Protein AF-A0A7J4GVT0-F1 (afdb_monomer)

Radius of gyration: 23.43 Å; Cα contacts (8 Å, |Δi|>4): 272; chains: 1; bounding box: 59×60×84 Å

Foldseek 3Di:
DDDALVRVLCVLCVLLVLLLLLLDPNNLVVLVVCCVVVVLSLANLSSLLVSLLSLLVSLLVLLVLLVVLCVVCVVPVADNNHDDDPAAGSSLLSVDQVQQADPPPRHGVSVVSNVLSVLLSVLSVVCSVCVPDPCNLVSLVVQLVSLVVVVVVLVSSVVSCVVSNHDHPSSVSSNSSSNSSNVSSVVVNVCVVDVNSPDSHDDDPDDDDDDDDDDDDDDDDDDDDD

pLDDT: mean 87.35, std 15.84, range [40.25, 98.62]

Secondary structure (DSSP, 8-state):
-PPPHHHHHHHHHHHHHHHHHHHSGGGHHHHHHHHTT-GGGGSHHHHHHHHHHHHHHHHHHHHHHHHHHHHHHHHHS----SS-SSSB-HHHHHT-TTTSB-TTT--BHHHHHHHHHHHHHHHHHHHHH-TTSTTHHHHHHHHHHHHHHHHHHHHHHHHHHHHHT-B-HHHHHHHHHHHHHHHHHHHHHHHHHSTTTT--SPPP-------PPPPPP-PPPP----

Mean predicted aligned error: 8.82 Å

Solvent-accessible surface area (backbone atoms only — not comparable to full-atom values): 12200 Å² total; per-residue (Å²): 133,85,77,52,43,60,65,55,48,46,70,27,48,49,38,26,53,53,10,52,40,36,50,38,81,88,17,48,70,60,28,57,66,48,20,81,82,38,65,54,34,60,22,55,64,34,19,37,49,52,11,45,48,30,16,29,51,14,24,24,52,34,14,52,47,46,39,50,50,25,55,49,17,67,76,62,69,60,58,87,64,39,86,36,88,85,50,30,33,33,30,71,50,47,41,30,66,86,69,30,30,39,87,90,78,73,44,45,49,24,58,54,39,31,53,51,28,48,52,51,40,50,46,49,49,49,40,67,74,44,72,83,47,88,59,35,63,56,44,39,50,51,49,32,52,53,27,53,54,49,49,56,51,49,52,54,51,51,50,43,31,60,73,72,67,34,40,38,70,62,56,51,51,33,51,48,28,50,51,53,43,26,53,48,29,53,51,50,46,54,27,61,78,38,90,50,62,81,40,69,58,64,80,78,89,68,76,92,74,75,84,74,78,80,83,73,89,77,81,82,78,82,80,87,74,134

Nearest PDB structures (foldseek):
  5kk2-assembly1_F  TM=4.805E-01  e=1.018E+00  Rattus norvegicus

Structure (mmCIF, N/CA/C/O backbone):
data_AF-A0A7J4GVT0-F1
#
_entry.id   AF-A0A7J4GVT0-F1
#
loop_
_atom_site.group_PDB
_atom_site.id
_atom_site.type_symbol
_atom_site.label_atom_id
_atom_site.label_alt_id
_atom_site.label_comp_id
_atom_site.label_asym_id
_atom_site.label_entity_id
_atom_site.label_seq_id
_atom_site.pdbx_PDB_ins_code
_atom_site.Cartn_x
_atom_site.Cartn_y
_atom_site.Cartn_z
_atom_site.occupancy
_atom_site.B_iso_or_equiv
_atom_site.auth_seq_id
_atom_site.auth_comp_id
_atom_site.auth_asym_id
_atom_site.auth_atom_id
_atom_site.pdbx_PDB_model_num
ATOM 1 N N . MET A 1 1 ? 10.337 25.208 -9.972 1.00 43.50 1 MET A N 1
ATOM 2 C CA . MET A 1 1 ? 11.395 24.317 -9.456 1.00 43.50 1 MET A CA 1
ATOM 3 C C . MET A 1 1 ? 10.785 22.929 -9.384 1.00 43.50 1 MET A C 1
ATOM 5 O O . MET A 1 1 ? 9.823 22.764 -8.644 1.00 43.50 1 MET A O 1
ATOM 9 N N . ALA A 1 2 ? 11.205 21.998 -10.242 1.00 66.56 2 ALA A N 1
ATOM 10 C CA . ALA A 1 2 ? 10.726 20.620 -10.151 1.00 66.56 2 ALA A CA 1
ATOM 11 C C . ALA A 1 2 ? 11.274 20.008 -8.853 1.00 66.56 2 ALA A C 1
ATOM 13 O O . ALA A 1 2 ? 12.448 20.197 -8.542 1.00 66.56 2 ALA A O 1
ATOM 14 N N . LEU A 1 3 ? 10.413 19.353 -8.075 1.00 80.50 3 LEU A N 1
ATOM 15 C CA . LEU A 1 3 ? 10.839 18.551 -6.928 1.00 80.50 3 LEU A CA 1
ATOM 16 C C . LEU A 1 3 ? 11.658 17.367 -7.443 1.00 80.50 3 LEU A C 1
ATOM 18 O O . LEU A 1 3 ? 11.229 16.718 -8.396 1.00 80.50 3 LEU A O 1
ATOM 22 N N . ASP A 1 4 ? 12.795 17.071 -6.823 1.00 86.31 4 ASP A N 1
ATOM 23 C CA . ASP A 1 4 ? 13.574 15.884 -7.168 1.00 86.31 4 ASP A CA 1
ATOM 24 C C . ASP A 1 4 ? 12.838 14.600 -6.745 1.00 86.31 4 ASP A C 1
ATOM 26 O O . ASP A 1 4 ? 11.926 14.617 -5.908 1.00 86.31 4 ASP A O 1
ATOM 30 N N . ALA A 1 5 ? 13.243 13.468 -7.315 1.00 84.69 5 ALA A N 1
ATOM 31 C CA . ALA A 1 5 ? 12.548 12.207 -7.109 1.00 84.69 5 ALA A CA 1
ATOM 32 C C . ALA A 1 5 ? 12.561 11.715 -5.647 1.00 84.69 5 ALA A C 1
ATOM 34 O O . ALA A 1 5 ? 11.596 11.074 -5.228 1.00 84.69 5 ALA A O 1
ATOM 35 N N . ASN A 1 6 ? 13.585 12.040 -4.841 1.00 85.81 6 ASN A N 1
ATOM 36 C CA . ASN A 1 6 ? 13.579 11.684 -3.417 1.00 85.81 6 ASN A CA 1
ATOM 37 C C . ASN A 1 6 ? 12.515 12.472 -2.669 1.00 85.81 6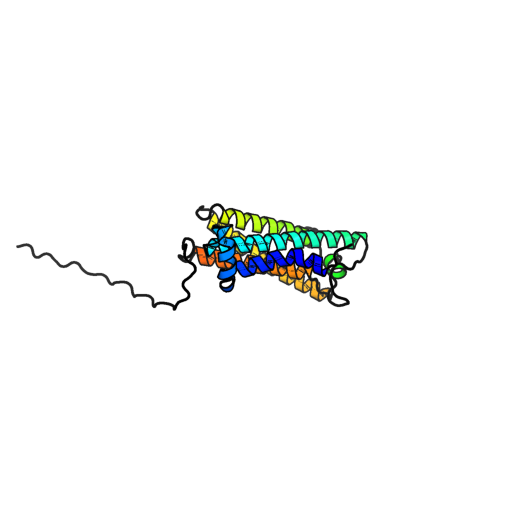 ASN A C 1
ATOM 39 O O . ASN A 1 6 ? 11.758 11.904 -1.881 1.00 85.81 6 ASN A O 1
ATOM 43 N N . THR A 1 7 ? 12.435 13.778 -2.924 1.00 89.06 7 THR A N 1
ATOM 44 C CA . THR A 1 7 ? 11.448 14.618 -2.246 1.00 89.06 7 THR A CA 1
ATOM 45 C C . THR A 1 7 ? 10.026 14.236 -2.654 1.00 89.06 7 THR A C 1
ATOM 47 O O . THR A 1 7 ? 9.127 14.225 -1.814 1.00 89.06 7 THR A O 1
ATOM 50 N N . GLN A 1 8 ? 9.816 13.822 -3.906 1.00 90.81 8 GLN A N 1
ATOM 51 C CA . GLN A 1 8 ? 8.540 13.249 -4.338 1.00 90.81 8 GLN A CA 1
ATOM 52 C C . GLN A 1 8 ? 8.208 11.947 -3.588 1.00 90.81 8 GLN A C 1
ATOM 54 O O . GLN A 1 8 ? 7.114 11.810 -3.037 1.00 90.81 8 GLN A O 1
ATOM 59 N N . LEU A 1 9 ? 9.168 11.022 -3.484 1.00 91.50 9 LEU A N 1
ATOM 60 C CA . LEU A 1 9 ? 9.001 9.762 -2.756 1.00 91.50 9 LEU A CA 1
ATOM 61 C C . LEU A 1 9 ? 8.685 9.982 -1.264 1.00 91.50 9 LEU A C 1
ATOM 63 O O . LEU A 1 9 ? 7.892 9.232 -0.682 1.00 91.50 9 LEU A O 1
ATOM 67 N N . LEU A 1 10 ? 9.240 11.036 -0.652 1.00 93.56 10 LEU A N 1
ATOM 68 C CA . LEU A 1 10 ? 8.988 11.387 0.749 1.00 93.56 10 LEU A CA 1
ATOM 69 C C . LEU A 1 10 ? 7.504 11.635 1.045 1.00 93.56 10 LEU A C 1
ATOM 71 O O . LEU A 1 10 ? 7.026 11.225 2.107 1.00 93.56 10 LEU A O 1
ATOM 75 N N . PHE A 1 11 ? 6.753 12.238 0.118 1.00 93.75 11 PHE A N 1
ATOM 76 C CA . PHE A 1 11 ? 5.312 12.460 0.290 1.00 93.75 11 PHE A CA 1
ATOM 77 C C . PHE A 1 11 ? 4.518 11.153 0.388 1.00 93.75 11 PHE A C 1
ATOM 79 O O . PHE A 1 11 ? 3.502 11.102 1.081 1.00 93.75 11 PHE A O 1
ATOM 86 N N . HIS A 1 12 ? 4.995 10.088 -0.256 1.00 95.88 12 HIS A N 1
ATOM 87 C CA . HIS A 1 12 ? 4.341 8.782 -0.249 1.00 95.88 12 HIS A CA 1
ATOM 88 C C . HIS A 1 12 ? 4.737 7.934 0.958 1.00 95.88 12 HIS A C 1
ATOM 90 O O . HIS A 1 12 ? 3.884 7.313 1.594 1.00 95.88 12 HIS A O 1
ATOM 96 N N . ILE A 1 13 ? 6.027 7.918 1.304 1.00 96.81 13 ILE A N 1
ATOM 97 C CA . ILE A 1 13 ? 6.536 7.070 2.387 1.00 96.81 13 ILE A CA 1
ATOM 98 C C . ILE A 1 13 ? 6.223 7.640 3.775 1.00 96.81 13 ILE A C 1
ATOM 100 O O . ILE A 1 13 ? 6.017 6.881 4.719 1.00 96.81 13 ILE A O 1
ATOM 104 N N . THR A 1 14 ? 6.116 8.964 3.913 1.00 97.19 14 THR A N 1
ATOM 105 C CA . THR A 1 14 ? 5.821 9.626 5.193 1.00 97.19 14 THR A CA 1
ATOM 106 C C . THR A 1 14 ? 4.514 9.141 5.837 1.00 97.19 14 THR A C 1
ATOM 108 O O . THR A 1 14 ? 4.561 8.712 6.994 1.00 97.19 14 THR A O 1
ATOM 111 N N . PRO A 1 15 ? 3.347 9.128 5.155 1.00 97.62 15 PRO A N 1
ATOM 112 C CA . PRO A 1 15 ? 2.126 8.584 5.750 1.00 97.62 15 PRO A CA 1
ATOM 113 C C . PRO A 1 15 ? 2.250 7.086 6.080 1.00 97.62 15 PRO A C 1
ATOM 115 O O . PRO A 1 15 ? 1.712 6.652 7.098 1.00 97.62 15 PRO A O 1
ATOM 118 N N . ILE A 1 16 ? 3.016 6.307 5.305 1.00 98.31 16 ILE A N 1
ATOM 119 C CA . ILE A 1 16 ? 3.273 4.883 5.590 1.00 98.31 16 ILE A CA 1
ATOM 120 C C . ILE A 1 16 ? 4.065 4.722 6.887 1.00 98.31 16 ILE A C 1
ATOM 122 O O . ILE A 1 16 ? 3.656 3.962 7.762 1.00 98.31 16 ILE A O 1
ATOM 126 N N . VAL A 1 17 ? 5.164 5.461 7.043 1.00 97.81 17 VAL A N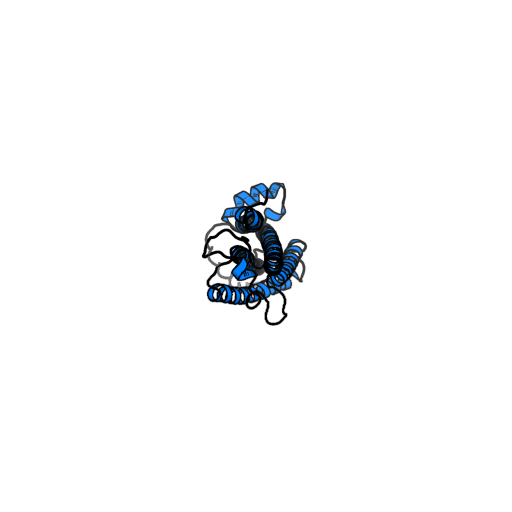 1
ATOM 127 C CA . VAL A 1 17 ? 6.027 5.396 8.230 1.00 97.81 17 VAL A CA 1
ATOM 128 C C . VAL A 1 17 ? 5.276 5.863 9.472 1.00 97.81 17 VAL A C 1
ATOM 130 O O . VAL A 1 17 ? 5.288 5.169 10.488 1.00 97.81 17 VAL A O 1
ATOM 133 N N . ILE A 1 18 ? 4.560 6.989 9.397 1.00 96.62 18 ILE A N 1
ATOM 134 C CA . ILE A 1 18 ? 3.739 7.480 10.515 1.00 96.62 18 ILE A CA 1
ATOM 135 C C . ILE A 1 18 ? 2.664 6.448 10.876 1.00 96.62 18 ILE A C 1
ATOM 137 O O . ILE A 1 18 ? 2.484 6.128 12.054 1.00 96.62 18 ILE A O 1
ATOM 141 N N . GLY A 1 19 ? 1.969 5.900 9.875 1.00 97.25 19 GLY A N 1
ATOM 142 C CA . GLY A 1 19 ? 0.952 4.873 10.077 1.00 97.25 19 GLY A CA 1
ATOM 143 C C . GLY A 1 19 ? 1.512 3.624 10.750 1.00 97.25 19 GLY A C 1
ATOM 144 O O . GLY A 1 19 ? 0.962 3.172 11.755 1.00 97.25 19 GLY A O 1
ATOM 145 N N . PHE A 1 20 ? 2.650 3.125 10.267 1.00 97.69 20 PHE A N 1
ATOM 146 C CA . PHE A 1 20 ? 3.350 1.986 10.852 1.00 97.69 20 PHE A CA 1
ATOM 147 C C . PHE A 1 20 ? 3.752 2.245 12.306 1.00 97.69 20 PHE A C 1
ATOM 149 O O . PHE A 1 20 ? 3.450 1.428 13.174 1.00 97.69 20 PHE A O 1
ATOM 156 N N . ILE A 1 21 ? 4.356 3.401 12.604 1.00 96.75 21 ILE A N 1
ATOM 157 C CA . ILE A 1 21 ? 4.739 3.768 13.974 1.00 96.75 21 ILE A CA 1
ATOM 158 C C . ILE A 1 21 ? 3.514 3.722 14.898 1.00 96.75 21 ILE A C 1
ATOM 160 O O . ILE A 1 21 ? 3.573 3.076 15.940 1.00 96.75 21 ILE A O 1
ATOM 164 N N . ILE A 1 22 ? 2.383 4.322 14.507 1.00 95.31 22 ILE A N 1
ATOM 165 C CA . ILE A 1 22 ? 1.147 4.346 15.317 1.00 95.31 22 ILE A CA 1
ATOM 166 C C . ILE A 1 22 ? 0.591 2.930 15.585 1.00 95.31 22 ILE A C 1
ATOM 168 O O . ILE A 1 22 ? 0.068 2.668 16.677 1.00 95.31 22 ILE A O 1
ATOM 172 N N . MET A 1 23 ? 0.711 2.008 14.621 1.00 94.75 23 MET A N 1
ATOM 173 C CA . MET A 1 23 ? 0.270 0.607 14.754 1.00 94.75 23 MET A CA 1
ATOM 174 C C . MET A 1 23 ? 1.107 -0.189 15.766 1.00 94.75 23 MET A C 1
ATOM 176 O O . MET A 1 23 ? 0.632 -1.175 16.348 1.00 94.75 23 MET A O 1
ATOM 180 N N . MET A 1 24 ? 2.361 0.205 15.969 1.00 93.12 24 MET A N 1
ATOM 181 C CA . MET A 1 24 ? 3.312 -0.522 16.800 1.00 93.12 24 MET A CA 1
ATOM 182 C C . MET A 1 24 ? 3.217 -0.117 18.279 1.00 93.12 24 MET A C 1
ATOM 184 O O . MET A 1 24 ? 2.783 0.992 18.600 1.00 93.12 24 MET A O 1
ATOM 188 N N . PRO A 1 25 ? 3.598 -1.007 19.218 1.00 88.75 25 PRO A N 1
ATOM 189 C CA . PRO A 1 25 ? 3.555 -0.708 20.653 1.00 88.75 25 PRO A CA 1
ATOM 190 C C . PRO A 1 25 ? 4.447 0.481 21.034 1.00 88.75 25 PRO A C 1
ATOM 192 O O . PRO A 1 25 ? 4.047 1.312 21.839 1.00 88.75 25 PRO A O 1
ATOM 195 N N . PHE A 1 26 ? 5.610 0.634 20.398 1.00 90.62 26 PHE A N 1
ATOM 196 C CA . PHE A 1 26 ? 6.509 1.764 20.656 1.00 90.62 26 PHE A CA 1
ATOM 197 C C . PHE A 1 26 ? 5.948 3.122 20.188 1.00 90.62 26 PHE A C 1
ATOM 199 O O . PHE A 1 26 ? 6.423 4.165 20.625 1.00 90.62 26 PHE A O 1
ATOM 206 N N . GLY A 1 27 ? 4.922 3.139 19.329 1.00 89.44 27 GLY A N 1
ATOM 207 C CA . GLY A 1 27 ? 4.264 4.365 18.872 1.00 89.44 27 GLY A CA 1
ATOM 208 C C . GLY A 1 27 ? 3.229 4.938 19.838 1.00 89.44 27 GLY A C 1
ATOM 209 O O . GLY A 1 27 ? 2.549 5.901 19.490 1.00 89.44 27 GLY A O 1
ATOM 210 N N . GLU A 1 28 ? 3.079 4.372 21.039 1.00 89.25 28 GLU A N 1
ATOM 211 C CA . GLU A 1 28 ? 2.081 4.802 22.026 1.00 89.25 28 GLU A CA 1
ATOM 212 C C . GLU A 1 28 ? 2.220 6.262 22.437 1.00 89.25 28 GLU A C 1
ATOM 214 O O . GLU A 1 28 ? 1.217 6.968 22.507 1.00 89.25 28 GLU A O 1
ATOM 219 N N . ALA A 1 29 ? 3.448 6.744 22.624 1.00 90.62 29 ALA A N 1
ATOM 220 C CA . ALA A 1 29 ? 3.691 8.142 22.967 1.00 90.62 29 ALA A CA 1
ATOM 221 C C . ALA A 1 29 ? 3.217 9.098 21.857 1.00 90.62 29 ALA A C 1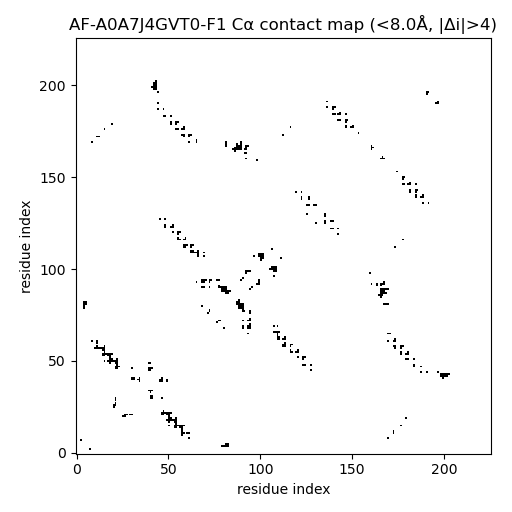
ATOM 223 O O . ALA A 1 29 ? 2.614 10.135 22.140 1.00 90.62 29 ALA A O 1
ATOM 224 N N . LEU A 1 30 ? 3.451 8.742 20.588 1.00 91.62 30 LEU A N 1
ATOM 225 C CA . LEU A 1 30 ? 2.977 9.523 19.444 1.00 91.62 30 LEU A CA 1
ATOM 226 C C . LEU A 1 30 ? 1.447 9.470 19.341 1.00 91.62 30 LEU A C 1
ATOM 228 O O . LEU A 1 30 ? 0.801 10.506 19.192 1.00 91.62 30 LEU A O 1
ATOM 232 N N . ALA A 1 31 ? 0.863 8.277 19.477 1.00 91.06 31 ALA A N 1
ATOM 233 C CA . ALA A 1 31 ? -0.582 8.088 19.449 1.00 91.06 31 ALA A CA 1
ATOM 234 C C . ALA A 1 31 ? -1.288 8.859 20.577 1.00 91.06 31 ALA A C 1
ATOM 236 O O . ALA A 1 31 ? -2.313 9.483 20.323 1.00 91.06 31 ALA A O 1
ATOM 237 N N . ALA A 1 32 ? -0.722 8.886 21.787 1.00 89.81 32 ALA A N 1
ATOM 238 C CA . ALA A 1 32 ? -1.263 9.623 22.927 1.00 89.81 32 ALA A CA 1
ATOM 239 C C . ALA A 1 32 ? -1.288 11.140 22.683 1.00 89.81 32 ALA A C 1
ATOM 241 O O . ALA A 1 32 ? -2.288 11.792 22.977 1.00 89.81 32 ALA A O 1
ATOM 242 N N . LYS A 1 33 ? -0.233 11.702 22.073 1.00 92.44 33 LYS A N 1
ATOM 243 C CA . LYS A 1 33 ? -0.216 13.122 21.674 1.00 92.44 33 LYS A CA 1
ATOM 244 C C . LYS A 1 33 ? -1.321 13.432 20.662 1.00 92.44 33 LYS A C 1
ATOM 246 O O . LYS A 1 33 ? -2.040 14.419 20.810 1.00 92.44 33 LYS A O 1
ATOM 251 N N . LEU A 1 34 ? -1.487 12.564 19.662 1.00 92.25 34 LEU A N 1
ATOM 252 C CA . LEU A 1 34 ? -2.506 12.708 18.619 1.00 92.25 34 LEU A CA 1
ATOM 253 C C . LEU A 1 34 ? -3.932 12.419 19.116 1.00 92.25 34 LEU A C 1
ATOM 255 O O . LEU A 1 34 ? -4.891 12.906 18.518 1.00 92.25 34 LEU A O 1
ATOM 259 N N . ALA A 1 35 ? -4.088 11.667 20.208 1.00 91.38 35 ALA A N 1
ATOM 260 C CA . ALA A 1 35 ? -5.385 11.279 20.756 1.00 91.38 35 ALA A CA 1
ATOM 261 C C . ALA A 1 35 ? -6.224 12.471 21.242 1.00 91.38 35 ALA A C 1
ATOM 263 O O . ALA A 1 35 ? -7.450 12.384 21.236 1.00 91.38 35 ALA A O 1
ATOM 264 N N . THR A 1 36 ? -5.580 13.593 21.583 1.00 90.06 36 THR A N 1
ATOM 265 C CA . THR A 1 36 ? -6.248 14.866 21.913 1.00 90.06 36 THR A CA 1
ATOM 266 C C . THR A 1 36 ? -7.150 15.357 20.777 1.00 90.06 36 THR A C 1
ATOM 268 O O . THR A 1 36 ? -8.240 15.863 21.026 1.00 90.06 36 THR A O 1
ATOM 271 N N . LYS A 1 37 ? -6.721 15.157 19.523 1.00 92.19 37 LYS A N 1
ATOM 272 C CA . LYS A 1 37 ? -7.474 15.505 18.310 1.00 92.19 37 LYS A CA 1
ATOM 273 C C . LYS A 1 37 ? -8.224 14.311 17.717 1.00 92.19 37 LYS A C 1
ATOM 275 O O . LYS A 1 37 ? -9.262 14.488 17.087 1.00 92.19 37 LYS A O 1
ATOM 280 N N . PHE A 1 38 ? -7.708 13.098 17.913 1.00 92.44 38 PHE A N 1
ATOM 281 C CA . PHE A 1 38 ? -8.260 11.864 17.354 1.00 92.44 38 PHE A CA 1
ATOM 282 C C . PHE A 1 38 ? -8.541 10.829 18.455 1.00 92.44 38 PHE A C 1
ATOM 284 O O . PHE A 1 38 ? -7.737 9.912 18.655 1.00 92.44 38 PHE A O 1
ATOM 291 N N . PRO A 1 39 ? -9.704 10.902 19.132 1.00 89.88 39 PRO A N 1
ATOM 292 C CA . PRO A 1 39 ? -10.034 10.024 20.258 1.00 89.88 39 PRO A CA 1
ATOM 293 C C . PRO A 1 39 ? -9.984 8.527 19.930 1.00 89.88 39 PRO A C 1
ATOM 295 O O . PRO A 1 39 ? -9.730 7.708 20.811 1.00 89.88 39 PRO A O 1
ATOM 298 N N . SER A 1 40 ? -10.157 8.146 18.658 1.00 89.19 40 SER A N 1
ATOM 299 C CA . SER A 1 40 ? -10.020 6.754 18.214 1.00 89.19 40 SER A CA 1
ATOM 300 C C . SER A 1 40 ? -8.641 6.159 18.525 1.00 89.19 40 SER A C 1
ATOM 302 O O . SER A 1 40 ? -8.541 4.956 18.744 1.00 89.19 40 SER A O 1
ATOM 304 N N . LEU A 1 41 ? -7.582 6.975 18.594 1.00 92.31 41 LEU A N 1
ATOM 305 C CA . LEU A 1 41 ? -6.209 6.527 18.863 1.00 92.31 41 LEU A CA 1
ATOM 306 C C . LEU A 1 41 ? -5.948 6.156 20.333 1.00 92.31 41 LEU A C 1
ATOM 308 O O . LEU A 1 41 ? -4.865 5.676 20.657 1.00 92.31 41 LEU A O 1
ATOM 312 N N . THR A 1 42 ? -6.921 6.338 21.227 1.00 89.56 42 THR A N 1
ATOM 313 C CA . THR A 1 42 ? -6.805 5.914 22.636 1.00 89.56 42 THR A CA 1
ATOM 314 C C . THR A 1 42 ? -6.819 4.393 22.799 1.00 89.56 42 THR A C 1
ATOM 316 O O . THR A 1 42 ? -6.246 3.859 23.745 1.00 89.56 42 THR A O 1
ATOM 319 N N . THR A 1 43 ? -7.444 3.679 21.861 1.00 90.38 43 THR A N 1
ATOM 320 C CA . THR A 1 43 ? -7.588 2.219 21.909 1.00 90.38 43 THR A CA 1
ATOM 321 C C . THR A 1 43 ? -6.567 1.530 21.008 1.00 90.38 43 THR A C 1
ATOM 323 O O . THR A 1 43 ? -6.189 2.055 19.959 1.00 90.38 43 THR A O 1
ATOM 326 N N . ALA A 1 44 ? -6.159 0.307 21.364 1.00 91.38 44 ALA A N 1
ATOM 327 C CA . ALA A 1 44 ? -5.271 -0.498 20.522 1.00 91.38 44 ALA A CA 1
ATOM 328 C C . ALA A 1 44 ? -5.885 -0.764 19.133 1.00 91.38 44 ALA A C 1
ATOM 330 O O . ALA A 1 44 ? -5.202 -0.632 18.117 1.00 91.38 44 ALA A O 1
ATOM 331 N N . ARG A 1 45 ? -7.193 -1.059 19.085 1.00 93.62 45 ARG A N 1
ATOM 332 C CA . ARG A 1 45 ? -7.955 -1.234 17.839 1.00 93.62 45 ARG A CA 1
ATOM 333 C C . ARG A 1 45 ? -7.926 0.025 16.979 1.00 93.62 45 ARG A C 1
ATOM 335 O O . ARG A 1 45 ? -7.629 -0.042 15.791 1.00 93.62 45 ARG A O 1
ATOM 342 N N . GLY A 1 46 ? -8.232 1.179 17.567 1.00 94.06 46 GLY A N 1
ATOM 343 C CA . GLY A 1 46 ? -8.304 2.425 16.816 1.00 94.06 46 GLY A CA 1
ATOM 344 C C . GLY A 1 46 ? -6.937 2.963 16.391 1.00 94.06 46 GLY A C 1
ATOM 345 O O . GLY A 1 46 ? -6.851 3.559 15.321 1.00 94.06 46 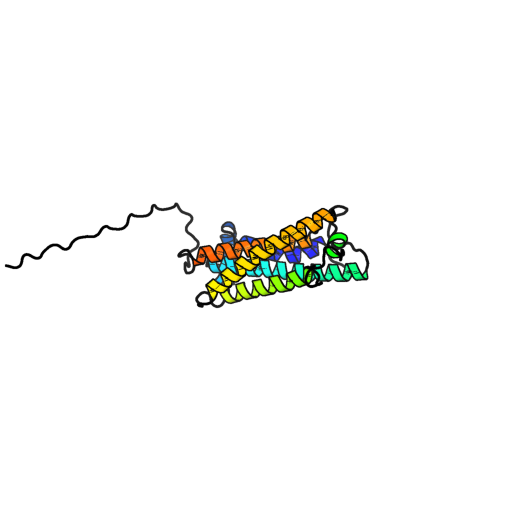GLY A O 1
ATOM 346 N N . ARG A 1 47 ? -5.856 2.672 17.129 1.00 95.00 47 ARG A N 1
ATOM 347 C CA . ARG A 1 47 ? -4.474 2.865 16.652 1.00 95.00 47 ARG A CA 1
ATOM 348 C C . ARG A 1 47 ? -4.154 1.999 15.446 1.00 95.00 47 ARG A C 1
ATOM 350 O O . ARG A 1 47 ? -3.653 2.517 14.454 1.00 95.00 47 ARG A O 1
ATOM 357 N N . LEU A 1 48 ? -4.466 0.704 15.522 1.00 96.25 48 LEU A N 1
ATOM 358 C CA . LEU A 1 48 ? -4.225 -0.234 14.430 1.00 96.25 48 LEU A CA 1
ATOM 359 C C . LEU A 1 48 ? -4.963 0.212 13.161 1.00 96.25 48 LEU A C 1
ATOM 361 O O . LEU A 1 48 ? -4.335 0.427 12.131 1.00 96.25 48 LEU A O 1
ATOM 365 N N . LEU A 1 49 ? -6.270 0.462 13.263 1.00 96.94 49 LEU A N 1
ATOM 366 C CA . LEU A 1 49 ? -7.085 0.936 12.142 1.00 96.94 49 LEU A CA 1
ATOM 367 C C . LEU A 1 49 ? -6.675 2.336 11.665 1.00 96.94 49 LEU A C 1
ATOM 369 O O . LEU A 1 49 ? -6.689 2.603 10.469 1.00 96.94 49 LEU A O 1
ATOM 373 N N . GLY A 1 50 ? -6.316 3.241 12.577 1.00 96.62 50 GLY A N 1
ATOM 374 C CA . GLY A 1 50 ? -5.854 4.588 12.242 1.00 96.62 50 GLY A CA 1
ATOM 375 C C . GLY A 1 50 ? -4.550 4.573 11.449 1.00 96.62 50 GLY A C 1
ATOM 376 O O . GLY A 1 50 ? -4.459 5.223 10.410 1.00 96.62 50 GLY A O 1
ATOM 377 N N . GLY A 1 51 ? -3.570 3.785 11.892 1.00 97.56 51 GLY A N 1
ATOM 378 C CA . GLY A 1 51 ? -2.310 3.632 11.177 1.00 97.56 51 GLY A CA 1
ATOM 379 C C . GLY A 1 51 ? -2.474 2.911 9.839 1.00 97.56 51 GLY A C 1
ATOM 380 O O . GLY A 1 51 ? -1.929 3.379 8.844 1.00 97.56 51 GLY A O 1
ATOM 381 N N . MET A 1 52 ? -3.315 1.870 9.766 1.00 98.44 52 MET A N 1
ATOM 382 C CA . MET A 1 52 ? -3.631 1.201 8.496 1.00 98.44 52 MET A CA 1
ATOM 383 C C . MET A 1 52 ? -4.221 2.173 7.460 1.00 98.44 52 MET A C 1
ATOM 385 O O . MET A 1 52 ? -3.838 2.108 6.297 1.00 98.44 52 MET A O 1
ATOM 389 N N . LYS A 1 53 ? -5.079 3.129 7.853 1.00 98.44 53 LYS A N 1
ATOM 390 C CA . LYS A 1 53 ? -5.577 4.167 6.923 1.00 98.44 53 LYS A CA 1
ATOM 391 C C . LYS A 1 53 ? -4.447 5.029 6.359 1.00 98.44 53 LYS A C 1
ATOM 393 O O . LYS A 1 53 ? -4.438 5.305 5.167 1.00 98.44 53 LYS A O 1
ATOM 398 N N . LEU A 1 54 ? -3.485 5.443 7.184 1.00 98.12 54 LEU A N 1
ATOM 399 C CA . LEU A 1 54 ? -2.344 6.236 6.708 1.00 98.12 54 LEU A CA 1
ATOM 400 C C . LEU A 1 54 ? -1.450 5.430 5.757 1.00 98.12 54 LEU A C 1
ATOM 402 O O . LEU A 1 54 ? -1.056 5.936 4.708 1.00 98.12 54 LEU A O 1
ATOM 406 N N . VAL A 1 55 ? -1.204 4.157 6.073 1.00 98.56 55 VAL A N 1
ATOM 407 C CA . VAL A 1 55 ? -0.464 3.241 5.192 1.00 98.56 55 VAL A CA 1
ATOM 408 C C . VAL A 1 55 ? -1.177 3.080 3.850 1.00 98.56 55 VAL A C 1
ATOM 410 O O . VAL A 1 55 ? -0.532 3.153 2.808 1.00 98.56 55 VAL A O 1
ATOM 413 N N . MET A 1 56 ? -2.505 2.935 3.846 1.00 98.31 56 MET A N 1
ATOM 414 C CA . MET A 1 56 ? -3.286 2.842 2.607 1.00 98.31 56 MET A CA 1
ATOM 415 C C . MET A 1 56 ? -3.322 4.134 1.809 1.00 98.31 56 MET A C 1
ATOM 417 O O . MET A 1 56 ? -3.292 4.076 0.585 1.00 98.31 56 MET A O 1
ATOM 421 N N . LEU A 1 57 ? -3.322 5.294 2.465 1.00 98.19 57 LEU A N 1
ATOM 422 C CA . LEU A 1 57 ? -3.190 6.571 1.771 1.00 98.19 57 LEU A CA 1
ATOM 423 C C . LEU A 1 57 ? -1.842 6.660 1.037 1.00 98.19 57 LEU A C 1
ATOM 425 O O . LEU A 1 57 ? -1.797 7.019 -0.139 1.00 98.19 57 LEU A O 1
ATOM 429 N N . GLY A 1 58 ? -0.746 6.286 1.700 1.00 98.12 58 GLY A N 1
ATOM 430 C CA . GLY A 1 58 ? 0.568 6.243 1.059 1.00 98.12 58 GLY A CA 1
ATOM 431 C C . GLY A 1 58 ? 0.651 5.201 -0.061 1.00 98.12 58 GLY A C 1
ATOM 432 O O . GLY A 1 58 ? 1.088 5.531 -1.158 1.00 98.12 58 GLY A O 1
ATOM 433 N N . GLY A 1 59 ? 0.144 3.984 0.169 1.00 98.38 59 GLY A N 1
ATOM 434 C CA . GLY A 1 59 ? 0.066 2.919 -0.841 1.00 98.38 59 GLY A CA 1
ATO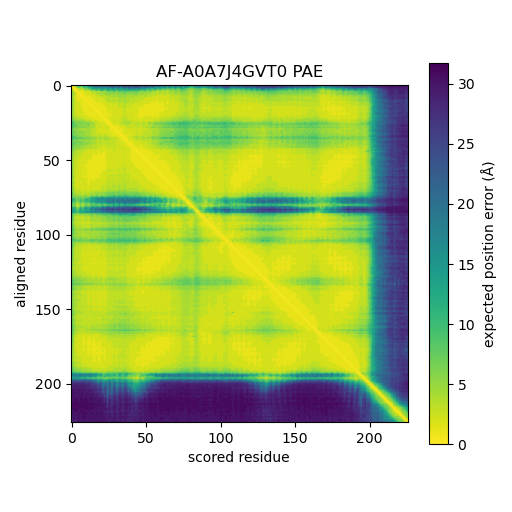M 435 C C . GLY A 1 59 ? -0.737 3.325 -2.084 1.00 98.38 59 GLY A C 1
ATOM 436 O O . GLY A 1 59 ? -0.312 3.112 -3.221 1.00 98.38 59 GLY A O 1
ATOM 437 N N . PHE A 1 60 ? -1.877 3.986 -1.885 1.00 98.44 60 PHE A N 1
ATOM 438 C CA . PHE A 1 60 ? -2.687 4.500 -2.983 1.00 98.44 60 PHE A CA 1
ATOM 439 C C . PHE A 1 60 ? -1.947 5.588 -3.766 1.00 98.44 60 PHE A C 1
ATOM 441 O O . PHE A 1 60 ? -1.830 5.497 -4.985 1.00 98.44 60 PHE A O 1
ATOM 448 N N . THR A 1 61 ? -1.404 6.597 -3.078 1.00 97.88 61 THR A N 1
ATOM 449 C CA . THR A 1 61 ? -0.721 7.716 -3.749 1.00 97.88 61 THR A CA 1
ATOM 450 C C . THR A 1 61 ? 0.544 7.275 -4.482 1.00 97.88 61 THR A C 1
ATOM 452 O O . THR A 1 61 ? 0.777 7.753 -5.589 1.00 97.88 61 THR A O 1
ATOM 455 N N . VAL A 1 62 ? 1.322 6.332 -3.934 1.00 97.75 62 VAL A N 1
ATOM 456 C CA . VAL A 1 62 ? 2.483 5.780 -4.647 1.00 97.75 62 VAL A CA 1
ATOM 457 C C . VAL A 1 62 ? 2.046 4.997 -5.887 1.00 97.75 62 VAL A C 1
ATOM 459 O O . VAL A 1 62 ? 2.701 5.097 -6.913 1.00 97.75 62 VAL A O 1
ATOM 462 N N . SER A 1 63 ? 0.903 4.302 -5.848 1.00 97.94 63 SER A N 1
ATOM 463 C CA . SER A 1 63 ? 0.367 3.579 -7.015 1.00 97.94 63 SER A CA 1
ATOM 464 C C . SER A 1 63 ? -0.136 4.517 -8.115 1.00 97.94 63 SER A C 1
ATOM 466 O O . SER A 1 63 ? 0.056 4.257 -9.300 1.00 97.94 63 SER A O 1
ATOM 468 N N . VAL A 1 64 ? -0.739 5.649 -7.736 1.00 97.56 64 VAL A N 1
ATOM 469 C CA . VAL A 1 64 ? -1.064 6.725 -8.687 1.00 97.56 64 VAL A CA 1
ATOM 470 C C . VAL A 1 64 ? 0.215 7.259 -9.331 1.00 97.56 64 VAL A C 1
ATOM 472 O O . VAL A 1 64 ? 0.261 7.460 -10.543 1.00 97.56 64 VAL A O 1
ATOM 475 N N . HIS A 1 65 ? 1.269 7.451 -8.536 1.00 95.75 65 HIS A N 1
ATOM 476 C CA . HIS A 1 65 ? 2.550 7.928 -9.038 1.00 95.75 65 HIS A CA 1
ATOM 477 C C . HIS A 1 65 ? 3.198 6.911 -9.989 1.00 95.75 65 HIS A C 1
ATOM 479 O O . HIS A 1 65 ? 3.621 7.283 -11.079 1.00 95.75 65 HIS A O 1
ATOM 485 N N . THR A 1 66 ? 3.219 5.617 -9.658 1.00 95.44 66 THR A N 1
ATOM 486 C CA . THR A 1 66 ? 3.767 4.598 -10.570 1.00 95.44 66 THR A CA 1
ATOM 487 C C . THR A 1 66 ? 2.988 4.525 -11.878 1.00 95.44 66 THR A C 1
ATOM 489 O O . THR A 1 66 ? 3.596 4.377 -12.935 1.00 95.44 66 THR A O 1
ATOM 492 N N . PHE A 1 67 ? 1.664 4.699 -11.850 1.00 95.69 67 PHE A N 1
ATOM 493 C CA . PHE A 1 67 ? 0.879 4.808 -13.079 1.00 95.69 67 PHE A CA 1
ATOM 494 C C . PHE A 1 67 ? 1.233 6.061 -13.893 1.00 95.69 67 PHE A C 1
ATOM 496 O O . PHE A 1 67 ? 1.355 5.993 -15.116 1.00 95.69 67 PHE A O 1
ATOM 503 N N . TRP A 1 68 ? 1.460 7.198 -13.233 1.00 94.62 68 TRP A N 1
ATOM 504 C CA . TRP A 1 68 ? 1.947 8.402 -13.906 1.00 94.62 68 TRP A CA 1
ATOM 505 C C . TRP A 1 68 ? 3.328 8.184 -14.547 1.00 94.62 68 TRP A C 1
ATOM 507 O O . TRP A 1 68 ? 3.493 8.508 -15.723 1.00 94.62 68 TRP A O 1
ATOM 517 N N . ILE A 1 69 ? 4.278 7.560 -13.834 1.00 92.75 69 ILE A N 1
ATOM 518 C CA . ILE A 1 69 ? 5.603 7.196 -14.373 1.00 92.75 69 ILE A CA 1
ATOM 519 C C . ILE A 1 69 ? 5.447 6.284 -15.588 1.00 92.75 69 ILE A C 1
ATOM 521 O O . ILE A 1 69 ? 6.095 6.520 -16.598 1.00 92.75 69 ILE A O 1
ATOM 525 N N . HIS A 1 70 ? 4.569 5.280 -15.527 1.00 92.56 70 HIS A N 1
ATOM 526 C CA . HIS A 1 70 ? 4.322 4.369 -16.646 1.00 92.56 70 HIS A CA 1
ATOM 527 C C . HIS A 1 70 ? 3.908 5.116 -17.918 1.00 92.56 70 HIS A C 1
ATOM 529 O O . HIS A 1 70 ? 4.494 4.911 -18.980 1.00 92.56 70 HIS A O 1
ATOM 535 N N . ASN A 1 71 ? 2.943 6.031 -17.806 1.00 92.62 71 ASN A N 1
ATOM 536 C CA . ASN A 1 71 ? 2.487 6.813 -18.953 1.00 92.62 71 ASN A CA 1
ATOM 537 C C . ASN A 1 71 ? 3.572 7.778 -19.452 1.00 92.62 71 ASN A C 1
ATOM 539 O O . ASN A 1 71 ? 3.755 7.927 -20.656 1.00 92.62 71 ASN A O 1
ATOM 543 N N . LYS A 1 72 ? 4.346 8.391 -18.548 1.00 90.62 72 LYS A N 1
ATOM 544 C CA . LYS A 1 72 ? 5.439 9.293 -18.939 1.00 90.62 72 LYS A CA 1
ATOM 545 C C . LYS A 1 72 ? 6.632 8.582 -19.555 1.00 90.62 72 LYS A C 1
ATOM 547 O O . LYS A 1 72 ? 7.196 9.103 -20.511 1.00 90.62 72 LYS A O 1
ATOM 552 N N . ALA A 1 73 ? 6.971 7.391 -19.083 1.00 88.19 73 ALA A N 1
ATOM 553 C CA . ALA A 1 73 ? 7.977 6.550 -19.715 1.00 88.19 73 ALA A CA 1
ATOM 554 C C . ALA A 1 73 ? 7.550 6.152 -21.137 1.00 88.19 73 ALA A C 1
ATOM 556 O O . ALA A 1 73 ? 8.378 6.153 -22.037 1.00 88.19 73 ALA A O 1
ATOM 557 N N . LYS A 1 74 ? 6.255 5.908 -21.378 1.00 86.38 74 LYS A N 1
ATOM 558 C CA . LYS A 1 74 ? 5.731 5.657 -22.733 1.00 86.38 74 LYS A CA 1
ATOM 559 C C . LYS A 1 74 ? 5.803 6.870 -23.653 1.00 86.38 74 LYS A C 1
ATOM 561 O O . LYS A 1 74 ? 6.129 6.724 -24.824 1.00 86.38 74 LYS A O 1
ATOM 566 N N . GLU A 1 75 ? 5.490 8.055 -23.136 1.00 87.44 75 GLU A N 1
ATOM 567 C CA . GLU A 1 75 ? 5.529 9.296 -23.917 1.00 87.44 75 GLU A CA 1
ATOM 568 C C . GLU A 1 75 ? 6.962 9.742 -24.246 1.00 87.44 75 GLU A C 1
ATOM 570 O O . GLU A 1 75 ? 7.219 10.223 -25.346 1.00 87.44 75 GLU A O 1
ATOM 575 N N . LEU A 1 76 ? 7.886 9.610 -23.290 1.00 84.06 76 LEU A N 1
ATOM 576 C CA . LEU A 1 76 ? 9.238 10.176 -23.367 1.00 84.06 76 LEU A CA 1
ATOM 577 C C . LEU A 1 76 ? 10.325 9.126 -23.656 1.00 84.06 76 LEU A C 1
ATOM 579 O O . LEU A 1 76 ? 11.480 9.481 -23.879 1.00 84.06 76 LEU A O 1
ATOM 583 N N . GLY A 1 77 ? 9.981 7.837 -23.635 1.00 73.19 77 GLY A N 1
ATOM 584 C CA . GLY A 1 77 ? 10.899 6.702 -23.769 1.00 73.19 77 GLY A CA 1
ATOM 585 C C . GLY A 1 77 ? 11.683 6.400 -22.487 1.00 73.19 77 GLY A C 1
ATOM 586 O O . GLY A 1 77 ? 11.688 5.265 -22.015 1.00 73.19 77 GLY A O 1
ATOM 587 N N . ALA A 1 78 ? 12.331 7.409 -21.902 1.00 73.50 78 ALA A N 1
ATOM 588 C CA . ALA A 1 78 ? 13.089 7.287 -20.659 1.00 73.50 78 ALA A CA 1
ATOM 589 C C . ALA A 1 78 ? 13.030 8.578 -19.829 1.00 73.50 78 ALA A C 1
ATOM 591 O O . ALA A 1 78 ? 12.808 9.664 -20.365 1.00 73.50 78 ALA A O 1
ATOM 592 N N . GLY A 1 79 ? 13.246 8.471 -18.517 1.00 74.88 79 GLY A N 1
ATOM 593 C CA . GLY A 1 79 ? 13.328 9.637 -17.639 1.00 74.88 79 GLY A CA 1
ATOM 594 C C . GLY A 1 79 ? 13.904 9.334 -16.259 1.00 74.88 79 GLY A C 1
ATOM 595 O O . GLY A 1 79 ? 13.883 8.200 -15.784 1.00 74.88 79 GLY A O 1
ATOM 596 N N . GLU A 1 80 ? 14.396 10.375 -15.591 1.00 80.44 80 GLU A N 1
ATOM 597 C CA . GLU A 1 80 ? 14.909 10.299 -14.220 1.00 80.44 80 GLU A CA 1
ATOM 598 C C . GLU A 1 80 ? 13.755 10.329 -13.210 1.00 80.44 80 GLU A C 1
ATOM 600 O O . GLU A 1 80 ? 13.452 11.343 -12.582 1.00 80.44 80 GLU A O 1
ATOM 605 N N . PHE A 1 81 ? 13.058 9.200 -13.082 1.00 84.12 81 PHE A N 1
ATOM 606 C CA . PHE A 1 81 ? 11.892 9.092 -12.201 1.00 84.12 81 PHE A CA 1
ATOM 607 C C . PHE A 1 81 ? 12.235 8.672 -10.766 1.00 84.12 81 PHE A C 1
ATOM 609 O O . PHE A 1 81 ? 11.389 8.812 -9.886 1.00 84.12 81 PHE A O 1
ATOM 616 N N . CYS A 1 82 ? 13.440 8.151 -10.498 1.00 82.25 82 CYS A N 1
ATOM 617 C CA . CYS A 1 82 ? 13.894 7.822 -9.143 1.00 82.25 82 CYS A CA 1
ATOM 618 C C . CYS A 1 82 ? 15.401 7.989 -8.942 1.00 82.25 82 CYS A C 1
ATOM 620 O O . CYS A 1 82 ? 16.121 8.320 -9.876 1.00 82.25 82 CYS A O 1
ATOM 622 N N . SER A 1 83 ? 15.859 7.869 -7.694 1.00 63.91 83 SER A N 1
ATOM 623 C CA . SER A 1 83 ? 17.053 8.578 -7.224 1.00 63.91 83 SER A CA 1
ATOM 624 C C . SER A 1 83 ? 18.381 7.821 -7.273 1.00 63.91 83 SER A C 1
ATOM 626 O O . SER A 1 83 ? 19.281 8.137 -6.495 1.00 63.91 83 SER A O 1
ATOM 628 N N . GLY A 1 84 ? 18.544 6.831 -8.152 1.00 62.00 84 GLY A N 1
ATOM 629 C CA . GLY A 1 84 ? 19.820 6.124 -8.264 1.00 62.00 84 GLY A CA 1
ATOM 630 C C . GLY A 1 84 ? 20.372 6.105 -9.673 1.00 62.00 84 GLY A C 1
ATOM 631 O O . GLY A 1 84 ? 19.744 5.606 -10.599 1.00 62.00 84 GLY A O 1
ATOM 632 N N . GLU A 1 85 ? 21.616 6.546 -9.812 1.00 60.66 85 GLU A N 1
ATOM 633 C CA . GLU A 1 85 ? 22.391 6.227 -10.998 1.00 60.66 85 GLU A CA 1
ATOM 634 C C . GLU A 1 85 ? 22.713 4.720 -10.981 1.00 60.66 85 GLU A C 1
ATOM 636 O O . GLU A 1 85 ? 23.196 4.170 -9.988 1.00 60.66 85 GLU A O 1
ATOM 641 N N . SER A 1 86 ? 22.421 4.034 -12.086 1.00 74.88 86 SER A N 1
ATOM 642 C CA . SER A 1 86 ? 22.670 2.609 -12.370 1.00 74.88 86 SER A CA 1
ATOM 643 C C . SER A 1 86 ? 21.710 1.556 -11.781 1.00 74.88 86 SER A C 1
ATOM 645 O O . SER A 1 86 ? 21.078 0.862 -12.579 1.00 74.88 86 SER A O 1
ATOM 647 N N . LEU A 1 87 ? 21.602 1.357 -10.457 1.00 84.56 87 LEU A N 1
ATOM 648 C CA . LEU A 1 87 ? 20.843 0.218 -9.888 1.00 84.56 87 LEU A CA 1
ATOM 649 C C . LEU A 1 87 ? 19.353 0.524 -9.673 1.00 84.56 87 LEU A C 1
ATOM 651 O O . LEU A 1 87 ? 18.509 -0.342 -9.916 1.00 84.56 87 LEU A O 1
ATOM 655 N N . PHE A 1 88 ? 19.032 1.737 -9.217 1.00 88.44 88 PHE A N 1
ATOM 656 C CA . PHE A 1 88 ? 17.649 2.161 -9.002 1.00 88.44 88 PHE A CA 1
ATOM 657 C C . PHE A 1 88 ? 17.123 2.904 -10.223 1.00 88.44 88 PHE A C 1
ATOM 659 O O . PHE A 1 88 ? 17.259 4.118 -10.318 1.00 88.44 88 PHE A O 1
ATOM 666 N N . ASP A 1 89 ? 16.496 2.171 -11.137 1.00 89.06 89 ASP A N 1
ATOM 667 C CA . ASP A 1 89 ? 15.966 2.722 -12.381 1.00 89.06 89 ASP A CA 1
ATOM 668 C C . ASP A 1 89 ? 14.484 2.382 -12.534 1.00 89.06 89 ASP A C 1
ATOM 670 O O . ASP A 1 89 ? 14.077 1.330 -13.031 1.00 89.06 89 ASP A O 1
ATOM 674 N N . CYS A 1 90 ? 13.659 3.321 -12.094 1.00 90.25 90 CYS A N 1
ATOM 675 C CA . CYS A 1 90 ? 12.215 3.187 -12.124 1.00 90.25 90 CYS A CA 1
ATOM 676 C C . CYS A 1 90 ? 11.660 3.329 -13.540 1.00 90.25 90 CYS A C 1
ATOM 678 O O . CYS A 1 90 ? 10.588 2.790 -13.799 1.00 90.25 90 CYS A O 1
ATOM 680 N N . SER A 1 91 ? 12.382 3.985 -14.456 1.00 88.81 91 SER A N 1
ATOM 681 C CA . SER A 1 91 ? 11.990 4.063 -15.864 1.00 88.81 91 SER A CA 1
ATOM 682 C C . SER A 1 91 ? 12.079 2.687 -16.513 1.00 88.81 91 SER A C 1
ATOM 684 O O . SER A 1 91 ? 11.120 2.248 -17.141 1.00 88.81 91 SER A O 1
ATOM 686 N N . SER A 1 92 ? 13.188 1.973 -16.301 1.00 89.50 92 SER A N 1
ATOM 687 C CA . SER A 1 92 ? 13.384 0.626 -16.852 1.00 89.50 92 SER A CA 1
ATOM 688 C C . SER A 1 92 ? 12.445 -0.417 -16.251 1.00 89.50 92 SER A C 1
ATOM 690 O O . SER A 1 92 ? 12.090 -1.373 -16.931 1.00 89.50 92 SER A O 1
ATOM 692 N N . VAL A 1 93 ? 12.025 -0.258 -14.992 1.00 92.81 93 VAL A N 1
ATOM 693 C CA . VAL A 1 93 ? 11.078 -1.190 -14.358 1.00 92.81 93 VAL A CA 1
ATOM 694 C C . VAL A 1 93 ? 9.633 -0.862 -14.745 1.00 92.81 93 VAL A C 1
ATOM 696 O O . VAL A 1 93 ? 8.926 -1.713 -15.276 1.00 92.81 93 VAL A O 1
ATOM 699 N N . ILE A 1 94 ? 9.182 0.374 -14.515 1.00 92.31 94 ILE A N 1
ATOM 700 C CA . ILE A 1 94 ? 7.776 0.776 -14.701 1.00 92.31 94 ILE A CA 1
ATOM 701 C C . ILE A 1 94 ? 7.444 1.011 -16.188 1.00 92.31 94 ILE A C 1
ATOM 703 O O . ILE A 1 94 ? 6.309 0.800 -16.624 1.00 92.31 94 ILE A O 1
ATOM 707 N N . GLY A 1 95 ? 8.416 1.437 -16.991 1.00 90.62 95 GLY A N 1
ATOM 708 C CA . GLY A 1 95 ? 8.252 1.617 -18.435 1.00 90.62 95 GLY A CA 1
ATOM 709 C C . GLY A 1 95 ? 8.292 0.313 -19.235 1.00 90.62 95 GLY A C 1
ATOM 710 O O . GLY A 1 95 ? 7.934 0.314 -20.408 1.00 90.62 95 GLY A O 1
ATOM 711 N N . ASN A 1 96 ? 8.701 -0.808 -18.631 1.00 90.50 96 ASN A N 1
ATOM 712 C CA . ASN A 1 96 ? 8.796 -2.084 -19.333 1.00 90.50 96 ASN A CA 1
ATOM 713 C C . ASN A 1 96 ? 7.419 -2.738 -19.478 1.00 90.50 96 ASN A C 1
ATOM 715 O O . ASN A 1 96 ? 6.918 -3.346 -18.539 1.00 90.50 96 ASN A O 1
ATOM 719 N N . ASP A 1 97 ? 6.821 -2.658 -20.663 1.00 89.31 97 ASP A N 1
ATOM 720 C CA . ASP A 1 97 ? 5.483 -3.204 -20.916 1.00 89.31 97 ASP A CA 1
ATOM 721 C C . ASP A 1 97 ? 5.372 -4.723 -20.754 1.00 89.31 97 ASP A C 1
ATOM 723 O O . ASP A 1 97 ? 4.300 -5.211 -20.392 1.00 89.31 97 ASP A O 1
ATOM 727 N N . ALA A 1 98 ? 6.459 -5.470 -20.977 1.00 90.81 98 ALA A N 1
ATOM 728 C CA . ALA A 1 98 ? 6.454 -6.925 -20.836 1.00 90.81 98 ALA A CA 1
ATOM 729 C C . ALA A 1 98 ? 6.311 -7.361 -19.369 1.00 90.81 98 ALA A C 1
ATOM 731 O O . ALA A 1 98 ? 5.694 -8.386 -19.087 1.00 90.81 98 ALA A O 1
ATOM 732 N N . TRP A 1 99 ? 6.850 -6.571 -18.437 1.00 92.38 99 TRP A N 1
ATOM 733 C CA . TRP A 1 99 ? 6.853 -6.891 -17.007 1.00 92.38 99 TRP A CA 1
ATOM 734 C C . TRP A 1 99 ? 5.879 -6.043 -16.188 1.00 92.38 99 TRP A C 1
ATOM 736 O O . TRP A 1 99 ? 5.281 -6.542 -15.231 1.00 92.38 99 TRP A O 1
ATOM 746 N N . ASN A 1 100 ? 5.674 -4.779 -16.569 1.00 91.25 100 ASN A N 1
ATOM 747 C CA . ASN A 1 100 ? 4.829 -3.839 -15.841 1.00 91.25 100 ASN A CA 1
ATOM 748 C C . ASN A 1 100 ? 3.343 -3.874 -16.256 1.00 91.25 100 ASN A C 1
ATOM 750 O O . ASN A 1 100 ? 2.560 -3.006 -15.868 1.00 91.25 100 ASN A O 1
ATOM 754 N N . THR A 1 101 ? 2.939 -4.897 -17.008 1.00 93.56 101 THR A N 1
ATOM 755 C CA . THR A 1 101 ? 1.547 -5.147 -17.389 1.00 93.56 101 THR A CA 1
ATOM 756 C C . THR A 1 101 ? 1.068 -6.441 -16.748 1.00 93.56 101 THR A C 1
ATOM 758 O O . THR A 1 101 ? 1.746 -7.466 -16.809 1.00 93.56 101 THR A O 1
ATOM 761 N N . MET A 1 102 ? -0.118 -6.425 -16.137 1.00 92.81 102 MET A N 1
ATOM 762 C CA . MET A 1 102 ? -0.709 -7.637 -15.588 1.00 92.81 102 MET A CA 1
ATOM 763 C C . MET A 1 102 ? -1.099 -8.588 -16.729 1.00 92.81 102 MET A C 1
ATOM 765 O O . MET A 1 102 ? -1.971 -8.241 -17.529 1.00 92.81 102 MET A O 1
ATOM 769 N N . PRO A 1 103 ? -0.536 -9.809 -16.784 1.00 90.00 103 PRO A N 1
ATOM 770 C CA . PRO A 1 103 ? -0.620 -10.665 -17.970 1.00 90.00 103 PRO A CA 1
ATOM 771 C C . PRO A 1 103 ? -2.041 -11.141 -18.292 1.00 90.00 103 PRO A C 1
ATOM 773 O O . PRO A 1 103 ? -2.346 -11.437 -19.440 1.00 90.00 103 PRO A O 1
ATOM 776 N N . VAL A 1 104 ? -2.924 -11.207 -17.292 1.00 90.25 104 VAL A N 1
ATOM 777 C CA . VAL A 1 104 ? -4.291 -11.727 -17.462 1.00 90.25 104 VAL A CA 1
ATOM 778 C C . VAL A 1 104 ? -5.266 -10.659 -17.968 1.00 90.25 104 VAL A C 1
ATOM 780 O O . VAL A 1 104 ? -6.191 -10.978 -18.705 1.00 90.25 104 VAL A O 1
ATOM 783 N N . ILE A 1 105 ? -5.085 -9.400 -17.562 1.00 92.38 105 ILE A N 1
ATOM 784 C CA . ILE A 1 105 ? -6.058 -8.316 -17.804 1.00 92.38 105 ILE A CA 1
ATOM 785 C C . ILE A 1 105 ? -5.505 -7.176 -18.665 1.00 92.38 105 ILE A C 1
ATOM 787 O O . ILE A 1 105 ? -6.264 -6.294 -19.051 1.00 92.38 105 ILE A O 1
ATOM 791 N N . GLY A 1 106 ? -4.198 -7.155 -18.943 1.00 92.94 106 GLY A N 1
ATOM 792 C CA . GLY A 1 106 ? -3.571 -6.154 -19.809 1.00 92.94 106 GLY A CA 1
ATOM 793 C C . GLY A 1 106 ? -3.470 -4.745 -19.211 1.00 92.94 106 GLY A C 1
ATOM 794 O O . GLY A 1 106 ? -3.202 -3.797 -19.941 1.00 92.94 106 GLY A O 1
ATOM 795 N N . LEU A 1 107 ? -3.693 -4.581 -17.904 1.00 95.00 107 LEU A N 1
ATOM 796 C CA . LEU A 1 107 ? -3.593 -3.289 -17.218 1.00 95.00 107 LEU A CA 1
ATOM 797 C C . LEU A 1 107 ? -2.236 -3.129 -16.521 1.00 95.00 107 LEU A C 1
ATOM 799 O O . LEU A 1 107 ? -1.715 -4.113 -15.990 1.00 95.00 107 LEU A O 1
ATOM 803 N N . PRO A 1 108 ? -1.681 -1.907 -16.450 1.00 95.50 108 PRO A N 1
ATOM 804 C CA . PRO A 1 108 ? -0.427 -1.676 -15.750 1.00 95.50 108 PRO A CA 1
ATOM 805 C C . PRO A 1 108 ? -0.591 -1.886 -14.244 1.00 95.50 108 PRO A C 1
ATOM 807 O O . PRO A 1 108 ? -1.624 -1.530 -13.663 1.00 95.50 108 PRO A O 1
ATOM 810 N N . TRP A 1 109 ? 0.443 -2.408 -13.579 1.00 95.94 109 TRP A N 1
ATOM 811 C CA . TRP A 1 109 ? 0.364 -2.731 -12.146 1.00 95.94 109 TRP A CA 1
ATOM 812 C C . TRP A 1 109 ? 0.039 -1.529 -11.260 1.00 95.94 109 TRP A C 1
ATOM 814 O O . TRP A 1 109 ? -0.599 -1.707 -10.226 1.00 95.94 109 TRP A O 1
ATOM 824 N N . GLY A 1 110 ? 0.392 -0.306 -11.675 1.00 95.69 110 GLY A N 1
ATOM 825 C CA . GLY A 1 110 ? 0.003 0.919 -10.968 1.00 95.69 110 GLY A CA 1
ATOM 826 C C . GLY A 1 110 ? -1.517 1.056 -10.802 1.00 95.69 110 GLY A C 1
ATOM 827 O O . GLY A 1 110 ? -1.994 1.326 -9.702 1.00 95.69 110 GLY A O 1
ATOM 828 N N . VAL A 1 111 ? -2.301 0.759 -11.846 1.00 97.25 111 VAL A N 1
ATOM 829 C CA . VAL A 1 111 ? -3.777 0.788 -11.787 1.00 97.25 111 VAL A CA 1
ATOM 830 C C . VAL A 1 111 ? -4.311 -0.312 -10.872 1.00 97.25 111 VAL A C 1
ATOM 832 O O . VAL A 1 111 ? -5.233 -0.086 -10.088 1.00 97.25 111 VAL A O 1
ATOM 835 N N . ILE A 1 112 ? -3.703 -1.497 -10.920 1.00 97.12 112 ILE A N 1
ATOM 836 C CA . ILE A 1 112 ? -4.090 -2.623 -10.061 1.00 97.12 112 ILE A CA 1
ATOM 837 C C . ILE A 1 112 ? -3.800 -2.319 -8.594 1.00 97.12 112 ILE A C 1
ATOM 839 O O . ILE A 1 112 ? -4.656 -2.555 -7.742 1.00 97.12 112 ILE A O 1
ATOM 843 N N . GLY A 1 113 ? -2.653 -1.701 -8.309 1.00 97.19 113 GLY A N 1
ATOM 844 C CA . GLY A 1 113 ? -2.311 -1.176 -6.992 1.00 97.19 113 GLY A CA 1
ATOM 845 C C . GLY A 1 113 ? -3.329 -0.146 -6.508 1.00 97.19 113 GLY A C 1
ATOM 846 O O . GLY A 1 113 ? -3.841 -0.274 -5.398 1.00 97.19 113 GLY A O 1
ATOM 847 N N . MET A 1 114 ? -3.703 0.828 -7.346 1.00 98.12 114 MET A N 1
ATOM 848 C CA . MET A 1 114 ? -4.719 1.833 -7.001 1.00 98.12 114 MET A CA 1
ATOM 849 C C . MET A 1 114 ? -6.048 1.191 -6.587 1.00 98.12 114 MET A C 1
ATOM 851 O O . MET A 1 114 ? -6.598 1.541 -5.542 1.00 98.12 114 MET A O 1
ATOM 855 N N . ILE A 1 115 ? -6.549 0.236 -7.376 1.00 97.81 115 ILE A N 1
ATOM 856 C CA . ILE A 1 115 ? -7.803 -0.471 -7.085 1.00 97.81 115 ILE A CA 1
ATOM 857 C C . ILE A 1 115 ? -7.668 -1.278 -5.790 1.00 97.81 115 ILE A C 1
ATOM 859 O O . ILE A 1 115 ? -8.518 -1.170 -4.907 1.00 97.81 115 ILE A O 1
ATOM 863 N N . ALA A 1 116 ? -6.586 -2.045 -5.639 1.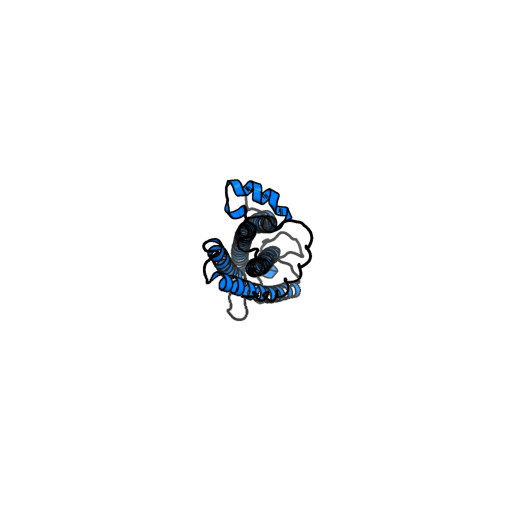00 97.69 116 ALA A N 1
ATOM 864 C CA . ALA A 1 116 ? -6.353 -2.865 -4.455 1.00 97.69 116 ALA A CA 1
ATOM 865 C C . ALA A 1 116 ? -6.285 -2.016 -3.175 1.00 97.69 116 ALA A C 1
ATOM 867 O O . ALA A 1 116 ? -6.981 -2.309 -2.201 1.00 97.69 116 ALA A O 1
ATOM 868 N N . PHE A 1 117 ? -5.509 -0.927 -3.178 1.00 98.50 117 PHE A N 1
ATOM 869 C CA . PHE A 1 117 ? -5.401 -0.028 -2.028 1.00 98.50 117 PHE A CA 1
ATOM 870 C C . PHE A 1 117 ? -6.707 0.710 -1.728 1.00 98.50 117 PHE A C 1
ATOM 872 O O . PHE A 1 117 ? -7.023 0.911 -0.554 1.00 98.50 117 PHE A O 1
ATOM 879 N N . ALA A 1 118 ? -7.502 1.058 -2.742 1.00 98.38 118 ALA A N 1
ATOM 880 C CA . ALA A 1 118 ? -8.830 1.630 -2.536 1.00 98.38 118 ALA A CA 1
ATOM 881 C C . ALA A 1 118 ? -9.786 0.629 -1.865 1.00 98.38 118 ALA A C 1
ATOM 883 O O . ALA A 1 118 ? -10.477 0.986 -0.909 1.00 98.38 118 ALA A O 1
ATOM 884 N N . VAL A 1 119 ? -9.785 -0.637 -2.298 1.00 98.44 119 VAL A N 1
ATOM 885 C CA . VAL A 1 119 ? -10.600 -1.695 -1.679 1.00 98.44 119 VAL A CA 1
ATOM 886 C C . VAL A 1 119 ? -10.148 -1.970 -0.244 1.00 98.44 119 VAL A C 1
ATOM 888 O O . VAL A 1 119 ? -10.984 -2.025 0.657 1.00 98.44 119 VAL A O 1
ATOM 891 N N . PHE A 1 120 ? -8.840 -2.074 0.014 1.00 98.56 120 PHE A N 1
ATOM 892 C CA . PHE A 1 120 ? -8.335 -2.215 1.382 1.00 98.56 120 PHE A CA 1
ATOM 893 C C . PHE A 1 120 ? -8.726 -1.029 2.262 1.00 98.56 120 PHE A C 1
ATOM 895 O O . PHE A 1 120 ? -9.199 -1.232 3.380 1.00 98.56 120 PHE A O 1
ATOM 902 N N . MET A 1 121 ? -8.573 0.199 1.761 1.00 98.44 121 MET A N 1
ATOM 903 C CA . MET A 1 121 ? -8.995 1.403 2.473 1.00 98.44 121 MET A CA 1
ATOM 904 C C . MET A 1 121 ? -10.488 1.344 2.814 1.00 98.44 121 MET A C 1
ATOM 906 O O . MET A 1 121 ? -10.858 1.629 3.953 1.00 98.44 121 MET A O 1
ATOM 910 N N . TRP A 1 122 ? -11.337 0.933 1.869 1.00 98.38 122 TRP A N 1
ATOM 911 C CA . TRP A 1 122 ? -12.769 0.762 2.102 1.00 98.38 122 TRP A CA 1
ATOM 912 C C . TRP A 1 122 ? -13.053 -0.258 3.215 1.00 98.38 122 TRP A C 1
ATOM 914 O O . TRP A 1 122 ? -13.776 0.074 4.156 1.00 98.38 122 TRP A O 1
ATOM 924 N N . LEU A 1 123 ? -12.415 -1.436 3.185 1.00 98.44 123 LEU A N 1
ATOM 925 C CA . LEU A 1 123 ? -12.533 -2.454 4.242 1.00 98.44 123 LEU A CA 1
ATOM 926 C C . LEU A 1 123 ? -12.116 -1.905 5.617 1.00 98.44 123 LEU A C 1
ATOM 928 O O . LEU A 1 123 ? -12.794 -2.113 6.620 1.00 98.44 123 LEU A O 1
ATOM 932 N N . ILE A 1 124 ? -10.993 -1.187 5.682 1.00 98.25 124 ILE A N 1
ATOM 933 C CA . ILE A 1 124 ? -10.469 -0.626 6.935 1.00 98.25 124 ILE A CA 1
ATOM 934 C C . ILE A 1 124 ? -11.396 0.468 7.474 1.00 98.25 124 ILE A C 1
ATOM 936 O O . ILE A 1 124 ? -11.630 0.550 8.685 1.00 98.25 124 ILE A O 1
ATOM 940 N N . ILE A 1 125 ? -11.917 1.333 6.600 1.00 97.81 125 ILE A N 1
ATOM 941 C CA . ILE A 1 125 ? -12.841 2.400 6.989 1.00 97.81 125 ILE A CA 1
ATOM 942 C C . ILE A 1 125 ? -14.160 1.810 7.473 1.00 97.81 125 ILE A C 1
ATOM 944 O O . ILE A 1 125 ? -14.631 2.261 8.518 1.00 97.81 125 ILE A O 1
ATOM 948 N N . SER A 1 126 ? -14.723 0.810 6.784 1.00 97.69 126 SER A N 1
ATOM 949 C CA . SER A 1 126 ? -15.972 0.181 7.217 1.00 97.69 126 SER A CA 1
ATOM 950 C C . SER A 1 126 ? -15.800 -0.425 8.609 1.00 97.69 126 SER A C 1
ATOM 952 O O . SER A 1 126 ? -16.469 0.027 9.539 1.00 97.69 126 SER A O 1
ATOM 954 N N . ILE A 1 127 ? -14.800 -1.293 8.816 1.00 96.94 127 ILE A N 1
ATOM 955 C CA . ILE A 1 127 ? -14.474 -1.881 10.132 1.00 96.94 127 ILE A CA 1
ATOM 956 C C . ILE A 1 127 ? -14.285 -0.796 11.203 1.00 96.94 127 ILE A C 1
ATOM 958 O O . ILE A 1 127 ? -14.723 -0.943 12.343 1.00 96.94 127 ILE A O 1
ATOM 962 N N . SER A 1 128 ? -13.632 0.315 10.855 1.00 95.25 128 SER A N 1
ATOM 963 C CA . SER A 1 128 ? -13.404 1.417 11.790 1.00 95.25 128 SER A CA 1
ATOM 964 C C . SER A 1 128 ? -14.657 2.209 12.144 1.00 95.25 128 SER A C 1
ATOM 966 O O . SER A 1 128 ? -14.656 2.834 13.207 1.00 95.25 128 SER A O 1
ATOM 968 N N . LYS A 1 129 ? -15.655 2.270 11.263 1.00 94.81 129 LYS A N 1
ATOM 969 C CA . LYS A 1 129 ? -16.886 3.040 11.470 1.00 94.81 129 LYS A CA 1
ATOM 970 C C . LYS A 1 129 ? -17.934 2.236 12.227 1.00 94.81 129 LYS A C 1
ATOM 972 O O . LYS A 1 129 ? -18.559 2.787 13.126 1.00 94.81 129 LYS A O 1
ATOM 977 N N . GLU A 1 130 ? -18.052 0.945 11.941 1.00 94.38 130 GLU A N 1
ATOM 978 C CA . GLU A 1 130 ? -19.011 0.054 12.599 1.00 94.38 130 GLU A CA 1
ATOM 979 C C . GLU A 1 130 ? -18.315 -1.201 13.148 1.00 94.38 130 GLU A C 1
ATOM 981 O O . GLU A 1 130 ? -18.515 -2.312 12.660 1.00 94.38 130 GLU A O 1
ATOM 986 N N . PRO A 1 131 ? -17.495 -1.066 14.205 1.00 92.56 131 PRO A N 1
ATOM 987 C CA . PRO A 1 131 ? -16.678 -2.170 14.707 1.00 92.56 131 PRO A CA 1
ATOM 988 C C . PRO A 1 131 ? -17.477 -3.313 15.353 1.00 92.56 131 PRO A C 1
ATOM 990 O O . PRO A 1 131 ? -16.901 -4.353 15.662 1.00 92.56 131 PRO A O 1
ATOM 993 N N . ASN A 1 132 ? -18.777 -3.131 15.587 1.00 91.94 132 ASN A N 1
ATOM 994 C CA . ASN A 1 132 ? -19.652 -4.134 16.197 1.00 91.94 132 ASN A CA 1
ATOM 995 C C . ASN A 1 132 ? -20.646 -4.741 15.193 1.00 91.94 132 ASN A C 1
ATOM 997 O O . ASN A 1 132 ? -21.513 -5.513 15.595 1.00 91.94 132 ASN A O 1
ATOM 1001 N N . ALA A 1 133 ? -20.554 -4.384 13.908 1.00 93.94 133 ALA A N 1
ATOM 1002 C CA . ALA A 1 133 ? -21.423 -4.956 12.893 1.00 93.94 133 ALA A CA 1
ATOM 1003 C C . ALA A 1 133 ? -21.090 -6.434 12.636 1.00 93.94 133 ALA A C 1
ATOM 1005 O O . ALA A 1 133 ? -19.942 -6.873 12.743 1.00 93.94 133 ALA A O 1
ATOM 1006 N N . THR A 1 134 ? -22.099 -7.211 12.244 1.00 94.19 134 THR A N 1
ATOM 1007 C CA . THR A 1 134 ? -21.972 -8.659 12.002 1.00 94.19 134 THR A CA 1
ATOM 1008 C C . THR A 1 134 ? -21.019 -8.990 10.850 1.00 94.19 134 THR A C 1
ATOM 1010 O O . THR A 1 134 ? -20.386 -10.045 10.852 1.00 94.19 134 THR A O 1
ATOM 1013 N N . TRP A 1 135 ? -20.850 -8.076 9.890 1.00 94.81 135 TRP A N 1
ATOM 1014 C CA . TRP A 1 135 ? -19.983 -8.257 8.723 1.00 94.81 135 TRP A CA 1
ATOM 1015 C C . TRP A 1 135 ? -18.495 -7.988 8.994 1.00 94.81 135 TRP A C 1
ATOM 1017 O O . TRP A 1 135 ? -17.666 -8.258 8.120 1.00 94.81 135 TRP A O 1
ATOM 1027 N N . VAL A 1 136 ? -18.120 -7.473 10.174 1.00 96.06 136 VAL A N 1
ATOM 1028 C CA . VAL A 1 136 ? -16.734 -7.070 10.492 1.00 96.06 136 VAL A CA 1
ATOM 1029 C C . VAL A 1 136 ? -15.758 -8.229 10.324 1.00 96.06 136 VAL A C 1
ATOM 1031 O O . VAL A 1 136 ? -14.721 -8.080 9.679 1.00 96.06 136 VAL A O 1
ATOM 1034 N N . VAL A 1 137 ? -16.109 -9.408 10.839 1.00 94.81 137 VAL A N 1
ATOM 1035 C CA . VAL A 1 137 ? -15.268 -10.612 10.733 1.00 94.81 137 VAL A CA 1
ATOM 1036 C C . VAL A 1 137 ? -15.048 -10.999 9.281 1.00 94.81 137 VAL A C 1
ATOM 1038 O O . VAL A 1 137 ? -13.936 -11.345 8.888 1.00 94.81 137 VAL A O 1
ATOM 1041 N N . GLN A 1 138 ? -16.101 -10.920 8.470 1.00 97.19 138 GLN A N 1
ATOM 1042 C CA . GLN A 1 138 ? -16.010 -11.223 7.052 1.00 97.19 138 GLN A CA 1
ATOM 1043 C C . GLN A 1 138 ? -15.086 -10.229 6.341 1.00 97.19 138 GLN A C 1
ATOM 1045 O O . GLN A 1 138 ? -14.241 -10.654 5.562 1.00 97.19 138 GLN A O 1
ATOM 1050 N N . HIS A 1 139 ? -15.167 -8.936 6.659 1.00 98.06 139 HIS A N 1
ATOM 1051 C CA . HIS A 1 139 ? -14.286 -7.917 6.081 1.00 98.06 139 HIS A CA 1
ATOM 1052 C C . HIS A 1 139 ? -12.819 -8.121 6.477 1.00 98.06 139 HIS A C 1
ATOM 1054 O O . HIS A 1 139 ? -11.936 -8.006 5.629 1.00 98.06 139 HIS A O 1
ATOM 1060 N N . ILE A 1 140 ? -12.552 -8.481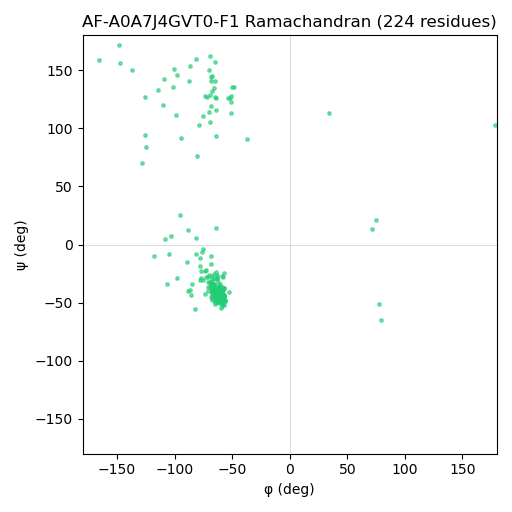 7.738 1.00 97.88 140 ILE A N 1
ATOM 1061 C CA . ILE A 1 140 ? -11.202 -8.828 8.202 1.00 97.88 140 ILE A CA 1
ATOM 1062 C C . ILE A 1 140 ? -10.669 -10.039 7.425 1.00 97.88 140 ILE A C 1
ATOM 1064 O O . ILE A 1 140 ? -9.542 -10.001 6.932 1.00 97.88 140 ILE A O 1
ATOM 1068 N N . LYS A 1 141 ? -11.479 -11.096 7.267 1.00 97.69 141 LYS A N 1
ATOM 1069 C CA . LYS A 1 141 ? -11.093 -12.308 6.527 1.00 97.69 141 LYS A CA 1
ATOM 1070 C C . LYS A 1 141 ? -10.850 -12.032 5.045 1.00 97.69 141 LYS A C 1
ATOM 1072 O O . LYS A 1 141 ? -9.842 -12.493 4.517 1.00 97.69 141 LYS A O 1
ATOM 1077 N N . ILE A 1 142 ? -11.719 -11.253 4.397 1.00 98.25 142 ILE A N 1
ATOM 1078 C CA . ILE A 1 142 ? -11.538 -10.810 3.006 1.00 98.25 142 ILE A CA 1
ATOM 1079 C C . ILE A 1 142 ? -10.221 -10.041 2.879 1.00 98.25 142 ILE A C 1
ATOM 1081 O O . ILE A 1 142 ? -9.391 -10.398 2.048 1.00 98.25 142 ILE A O 1
ATOM 1085 N N . GLY A 1 143 ? -9.988 -9.049 3.744 1.00 98.25 143 GLY A N 1
ATOM 1086 C CA . GLY A 1 143 ? -8.752 -8.268 3.744 1.00 98.25 143 GLY A CA 1
ATOM 1087 C C . GLY A 1 143 ? -7.503 -9.127 3.949 1.00 98.25 143 GLY A C 1
ATOM 1088 O O . GLY A 1 143 ? -6.513 -8.953 3.245 1.00 98.25 143 GLY A O 1
ATOM 1089 N N . LYS A 1 144 ? -7.556 -10.120 4.842 1.00 98.25 144 LYS A N 1
ATOM 1090 C CA . LYS A 1 144 ? -6.453 -11.065 5.063 1.00 98.25 144 LYS A CA 1
ATOM 1091 C C . LYS A 1 144 ? -6.176 -11.932 3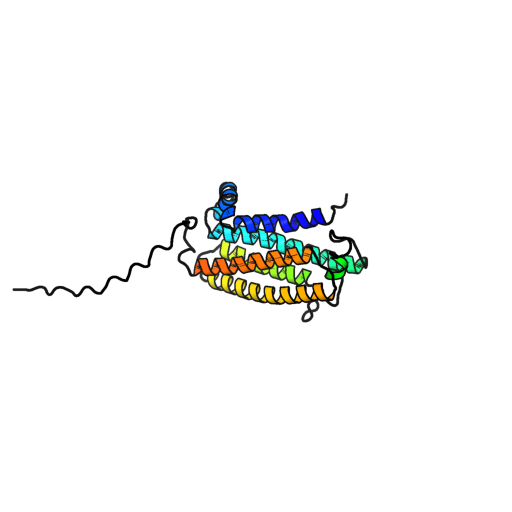.833 1.00 98.25 144 LYS A C 1
ATOM 1093 O O . LYS A 1 144 ? -5.024 -12.054 3.428 1.00 98.25 144 LYS A O 1
ATOM 1098 N N . VAL A 1 145 ? -7.215 -12.514 3.229 1.00 98.31 145 VAL A N 1
ATOM 1099 C CA . VAL A 1 145 ? -7.082 -13.351 2.023 1.00 98.31 145 VAL A CA 1
ATOM 1100 C C . VAL A 1 145 ? -6.536 -12.528 0.858 1.00 98.31 145 VAL A C 1
ATOM 1102 O O . VAL A 1 145 ? -5.557 -12.934 0.237 1.00 98.31 145 VAL A O 1
ATOM 1105 N N . MET A 1 146 ? -7.097 -11.342 0.608 1.00 97.88 146 MET A N 1
ATOM 1106 C CA . MET A 1 146 ? -6.582 -10.413 -0.402 1.00 97.88 146 MET A CA 1
ATOM 1107 C C . MET A 1 146 ? -5.132 -10.005 -0.117 1.00 97.88 146 MET A C 1
ATOM 1109 O O . MET A 1 146 ? -4.324 -9.928 -1.039 1.00 97.88 146 MET A O 1
ATOM 1113 N N . GLY A 1 147 ? -4.783 -9.778 1.152 1.00 98.00 147 GLY A N 1
ATOM 1114 C CA . GLY A 1 147 ? -3.419 -9.481 1.580 1.00 98.00 147 GLY A CA 1
ATOM 1115 C C . GLY A 1 147 ? -2.442 -10.599 1.215 1.00 98.00 147 GLY A C 1
ATOM 1116 O O . GLY A 1 147 ? -1.426 -10.340 0.574 1.00 98.00 147 GLY A O 1
ATOM 1117 N N . ILE A 1 148 ? -2.784 -11.851 1.539 1.00 98.19 148 ILE A N 1
ATOM 1118 C CA . ILE A 1 148 ? -1.978 -13.036 1.199 1.00 98.19 148 ILE A CA 1
ATOM 1119 C C . ILE A 1 148 ? -1.829 -13.185 -0.320 1.00 98.19 148 ILE A C 1
ATOM 1121 O O . ILE A 1 148 ? -0.714 -13.374 -0.802 1.00 98.19 148 ILE A O 1
ATOM 1125 N N . LEU A 1 149 ? -2.919 -13.052 -1.082 1.00 97.44 149 LEU A N 1
ATOM 1126 C CA . LEU A 1 149 ? -2.862 -13.101 -2.547 1.00 97.44 149 LEU A CA 1
ATOM 1127 C C . LEU A 1 149 ? -1.949 -12.006 -3.111 1.00 97.44 149 LEU A C 1
ATOM 1129 O O . LEU A 1 149 ? -1.119 -12.272 -3.977 1.00 97.44 149 LEU A O 1
ATOM 1133 N N . GLY A 1 150 ? -2.038 -10.788 -2.576 1.00 96.69 150 GLY A N 1
ATOM 1134 C CA . GLY A 1 150 ? -1.156 -9.697 -2.976 1.00 96.69 150 GLY A CA 1
ATOM 1135 C C . GLY A 1 150 ? 0.313 -9.931 -2.604 1.00 96.69 150 GLY A C 1
ATOM 1136 O O . GLY A 1 150 ? 1.184 -9.501 -3.349 1.00 96.69 150 GLY A O 1
ATOM 1137 N N . LEU A 1 151 ? 0.619 -10.664 -1.524 1.00 97.75 151 LEU A N 1
ATOM 1138 C CA . LEU A 1 151 ? 2.000 -11.060 -1.212 1.00 97.75 151 LEU A CA 1
ATOM 1139 C C . LEU A 1 151 ? 2.558 -12.045 -2.246 1.00 97.75 151 LEU A C 1
ATOM 1141 O O . LEU A 1 151 ? 3.719 -11.927 -2.624 1.00 97.75 151 LEU A O 1
ATOM 1145 N N . VAL A 1 152 ? 1.743 -12.980 -2.744 1.00 96.56 152 VAL A N 1
ATOM 1146 C CA . VAL A 1 152 ? 2.150 -13.868 -3.849 1.00 96.56 152 VAL A CA 1
ATOM 1147 C C . VAL A 1 152 ? 2.438 -13.048 -5.107 1.00 96.56 152 VAL A C 1
ATOM 1149 O O . VAL A 1 152 ? 3.471 -13.241 -5.746 1.00 96.56 152 VAL A O 1
ATOM 1152 N N . MET A 1 153 ? 1.579 -12.075 -5.421 1.00 94.88 153 MET A N 1
ATOM 1153 C CA . MET A 1 153 ? 1.809 -11.168 -6.549 1.00 94.88 153 MET A CA 1
ATOM 1154 C C . MET A 1 153 ? 3.060 -10.302 -6.370 1.00 94.88 153 MET A C 1
ATOM 1156 O O . MET A 1 153 ? 3.809 -10.100 -7.319 1.00 94.88 153 MET A O 1
ATOM 1160 N N . MET A 1 154 ? 3.333 -9.837 -5.153 1.00 95.69 154 MET A N 1
ATOM 1161 C CA . MET A 1 154 ? 4.543 -9.086 -4.820 1.00 95.69 154 MET A CA 1
ATOM 1162 C C . MET A 1 154 ? 5.816 -9.904 -5.089 1.00 95.69 154 MET A C 1
ATOM 1164 O O . MET A 1 154 ? 6.784 -9.362 -5.614 1.00 95.69 154 MET A O 1
ATOM 1168 N N . LEU A 1 155 ? 5.817 -11.211 -4.794 1.00 95.94 155 LEU A N 1
ATOM 1169 C CA . LEU A 1 155 ? 6.948 -12.093 -5.115 1.00 95.94 155 LEU A CA 1
ATOM 1170 C C . LEU A 1 155 ? 7.173 -12.215 -6.628 1.00 95.94 155 LEU A C 1
ATOM 1172 O O . LEU A 1 155 ? 8.317 -12.206 -7.076 1.00 95.94 155 LEU A O 1
ATOM 1176 N N . TYR A 1 156 ? 6.096 -12.279 -7.416 1.00 95.25 156 TYR A N 1
ATOM 1177 C CA . TYR A 1 156 ? 6.191 -12.232 -8.877 1.00 95.25 156 TYR A CA 1
ATOM 1178 C C . TYR A 1 156 ? 6.804 -10.909 -9.367 1.00 95.25 156 TYR A C 1
ATOM 1180 O O . TYR A 1 156 ? 7.678 -10.918 -10.230 1.00 95.25 156 TYR A O 1
ATOM 1188 N N . LEU A 1 157 ? 6.410 -9.774 -8.785 1.00 95.31 157 LEU A N 1
ATOM 1189 C CA . LEU A 1 157 ? 6.966 -8.468 -9.157 1.00 95.31 157 LEU A CA 1
ATOM 1190 C C . LEU A 1 157 ? 8.436 -8.312 -8.748 1.00 95.31 157 LEU A C 1
ATOM 1192 O O . LEU A 1 157 ? 9.212 -7.727 -9.497 1.00 95.31 157 LEU A O 1
ATOM 1196 N N . PHE A 1 158 ? 8.856 -8.895 -7.623 1.00 94.94 158 PHE A N 1
ATOM 1197 C CA . PHE A 1 158 ? 10.280 -8.975 -7.283 1.00 94.94 158 PHE A CA 1
ATOM 1198 C C . PHE A 1 158 ? 11.069 -9.834 -8.271 1.00 94.94 158 PHE A C 1
ATOM 1200 O O . PHE A 1 158 ? 12.184 -9.472 -8.643 1.00 94.94 158 PHE A O 1
ATOM 1207 N N . TYR A 1 159 ? 10.496 -10.945 -8.736 1.00 94.94 159 TYR A N 1
ATOM 1208 C CA . TYR A 1 159 ? 11.105 -11.733 -9.805 1.00 94.94 159 TYR A CA 1
ATOM 1209 C C . TYR A 1 159 ? 11.235 -10.927 -11.110 1.00 94.94 159 TYR A C 1
ATOM 1211 O O . TYR A 1 159 ? 12.260 -11.023 -11.788 1.00 94.94 159 TYR A O 1
ATOM 1219 N N . ALA A 1 160 ? 10.246 -10.093 -11.440 1.00 94.12 160 ALA A N 1
ATOM 1220 C CA . ALA A 1 160 ? 10.311 -9.204 -12.596 1.00 94.12 160 ALA A CA 1
ATOM 1221 C C . ALA A 1 160 ? 11.441 -8.163 -12.466 1.00 94.12 160 ALA A C 1
ATOM 1223 O O . ALA A 1 160 ? 12.245 -8.025 -13.384 1.00 94.12 160 ALA A O 1
ATOM 1224 N N . GLU A 1 161 ? 11.574 -7.493 -11.315 1.00 93.62 161 GLU A N 1
ATOM 1225 C CA . GLU A 1 161 ? 12.688 -6.563 -11.048 1.00 93.62 161 GLU A CA 1
ATOM 1226 C C . GLU A 1 161 ? 14.055 -7.253 -11.165 1.00 93.62 161 GLU A C 1
ATOM 1228 O O . GLU A 1 161 ? 14.970 -6.740 -11.814 1.00 93.62 161 GLU A O 1
ATOM 1233 N N . PHE A 1 162 ? 14.176 -8.463 -10.611 1.00 92.94 162 PHE A N 1
ATOM 1234 C CA . PHE A 1 162 ? 15.391 -9.266 -10.731 1.00 92.94 162 PHE A CA 1
ATOM 1235 C C . PHE A 1 162 ? 15.707 -9.623 -12.191 1.00 92.94 162 PHE A C 1
ATOM 1237 O O . PHE A 1 162 ? 16.860 -9.540 -12.606 1.00 92.94 162 PHE A O 1
ATOM 1244 N N . SER A 1 163 ? 14.686 -9.957 -12.983 1.00 93.56 163 SER A N 1
ATOM 1245 C CA . SER A 1 163 ? 14.831 -10.290 -14.407 1.00 93.56 163 SER A CA 1
ATOM 1246 C C . SER A 1 163 ? 15.233 -9.081 -15.261 1.00 93.56 163 SER A C 1
ATOM 1248 O O . SER A 1 163 ? 15.956 -9.237 -16.241 1.00 93.56 163 SER A O 1
ATOM 1250 N N . ILE A 1 164 ? 14.797 -7.875 -14.885 1.00 92.44 164 ILE A N 1
ATOM 1251 C CA . ILE A 1 164 ? 15.208 -6.610 -15.520 1.00 92.44 164 ILE A CA 1
ATOM 1252 C C . ILE A 1 164 ? 16.622 -6.197 -15.062 1.00 92.44 164 ILE A C 1
ATOM 1254 O O . ILE A 1 164 ? 17.315 -5.456 -15.760 1.00 92.44 164 ILE A O 1
ATOM 1258 N N . GLY A 1 165 ? 17.072 -6.678 -13.899 1.00 92.25 165 GLY A N 1
ATOM 1259 C CA . GLY A 1 165 ? 18.364 -6.329 -13.305 1.00 92.25 165 GLY A CA 1
ATOM 1260 C C . GLY A 1 165 ? 18.395 -4.926 -12.691 1.00 92.25 165 GLY A C 1
ATOM 1261 O O . GLY A 1 165 ? 19.472 -4.347 -12.539 1.00 92.25 165 GLY A O 1
ATOM 1262 N N . LYS A 1 166 ? 17.221 -4.363 -12.369 1.00 91.75 166 LYS A N 1
ATOM 1263 C CA . LYS A 1 166 ? 17.031 -3.008 -11.823 1.00 91.75 166 LYS A CA 1
ATOM 1264 C C . LYS A 1 166 ? 16.013 -3.036 -10.687 1.00 91.75 166 LYS A C 1
ATOM 1266 O O . LYS A 1 166 ? 15.088 -3.840 -10.706 1.00 91.75 166 LYS A O 1
ATOM 1271 N N . LEU A 1 167 ? 16.161 -2.129 -9.725 1.00 92.12 167 LEU A N 1
ATOM 1272 C CA . LEU A 1 167 ? 15.242 -1.991 -8.593 1.00 92.12 167 LEU A CA 1
ATOM 1273 C C . LEU A 1 167 ? 14.411 -0.714 -8.706 1.00 92.12 167 LEU A C 1
ATOM 1275 O O . LEU A 1 167 ? 14.930 0.339 -9.077 1.00 92.12 167 LEU A O 1
ATOM 1279 N N . CYS A 1 168 ? 13.136 -0.773 -8.316 1.00 93.31 168 CYS A N 1
ATOM 1280 C CA . CYS A 1 168 ? 12.277 0.403 -8.269 1.00 93.31 168 CYS A CA 1
ATOM 1281 C C . CYS A 1 168 ? 11.942 0.808 -6.827 1.00 93.31 168 CYS A C 1
ATOM 1283 O O . CYS A 1 168 ? 11.303 0.080 -6.060 1.00 93.31 168 CYS A O 1
ATOM 1285 N N . GLN A 1 169 ? 12.319 2.036 -6.461 1.00 94.19 169 GLN A N 1
ATOM 1286 C CA . GLN A 1 169 ? 12.033 2.600 -5.138 1.00 94.19 169 GLN A CA 1
ATOM 1287 C C . GLN A 1 169 ? 10.525 2.777 -4.905 1.00 94.19 169 GLN A C 1
ATOM 1289 O O . GLN A 1 169 ? 10.024 2.472 -3.823 1.00 94.19 169 GLN A O 1
ATOM 1294 N N . TYR A 1 170 ? 9.780 3.208 -5.928 1.00 95.31 170 TYR A N 1
ATOM 1295 C CA . TYR A 1 170 ? 8.328 3.377 -5.838 1.00 95.31 170 TYR A CA 1
ATOM 1296 C C . TYR A 1 170 ? 7.601 2.033 -5.677 1.00 95.31 170 TYR A C 1
ATOM 1298 O O . TYR A 1 170 ? 6.720 1.923 -4.822 1.00 95.31 170 TYR A O 1
ATOM 1306 N N . CYS A 1 171 ? 8.007 0.994 -6.420 1.00 95.81 171 CYS A N 1
ATOM 1307 C CA . CYS A 1 171 ? 7.484 -0.366 -6.244 1.00 95.81 171 CYS A CA 1
ATOM 1308 C C . CYS A 1 171 ? 7.767 -0.881 -4.832 1.00 95.81 171 CYS A C 1
ATOM 1310 O O . CYS A 1 171 ? 6.863 -1.375 -4.164 1.00 95.81 171 CYS A O 1
ATOM 1312 N N . THR A 1 172 ? 8.988 -0.675 -4.330 1.00 95.69 172 THR A N 1
ATOM 1313 C CA . THR A 1 172 ? 9.367 -1.060 -2.962 1.00 95.69 172 THR A CA 1
ATOM 1314 C C . THR A 1 172 ? 8.465 -0.402 -1.914 1.00 95.69 172 THR A C 1
ATOM 1316 O O . THR A 1 172 ? 8.000 -1.071 -0.991 1.00 95.69 172 THR A O 1
ATOM 1319 N N . VAL A 1 173 ? 8.157 0.892 -2.059 1.00 97.06 173 VAL A N 1
ATOM 1320 C CA . VAL A 1 173 ? 7.241 1.600 -1.147 1.00 97.06 173 VAL A CA 1
ATOM 1321 C C . VAL A 1 173 ? 5.809 1.059 -1.247 1.00 97.06 173 VAL A C 1
ATOM 1323 O O . VAL A 1 173 ? 5.157 0.879 -0.215 1.00 97.06 173 VAL A O 1
ATOM 1326 N N . ALA A 1 174 ? 5.325 0.735 -2.449 1.00 98.06 174 ALA A N 1
ATOM 1327 C CA . ALA A 1 174 ? 4.020 0.093 -2.633 1.00 98.06 174 ALA A CA 1
ATOM 1328 C C . ALA A 1 174 ? 3.969 -1.295 -1.965 1.00 98.06 174 ALA A C 1
ATOM 1330 O O . ALA A 1 174 ? 3.042 -1.597 -1.210 1.00 98.06 174 ALA A O 1
ATOM 1331 N N . HIS A 1 175 ? 4.999 -2.115 -2.174 1.00 98.12 175 HIS A N 1
ATOM 1332 C CA . HIS A 1 175 ? 5.146 -3.441 -1.576 1.00 98.12 175 HIS A CA 1
ATOM 1333 C C . HIS A 1 175 ? 5.193 -3.370 -0.046 1.00 98.12 175 HIS A C 1
ATOM 1335 O O . HIS A 1 175 ? 4.512 -4.138 0.638 1.00 98.12 175 HIS A O 1
ATOM 1341 N N . LEU A 1 176 ? 5.916 -2.390 0.505 1.00 98.25 176 LEU A N 1
ATOM 1342 C CA . LEU A 1 176 ? 5.961 -2.136 1.941 1.00 98.25 176 LEU A CA 1
ATOM 1343 C C . LEU A 1 176 ? 4.573 -1.785 2.497 1.00 98.25 176 LEU A C 1
ATOM 1345 O O . LEU A 1 176 ? 4.159 -2.352 3.510 1.00 98.25 176 LEU A O 1
ATOM 1349 N N . ALA A 1 177 ? 3.830 -0.895 1.831 1.00 98.62 177 ALA A N 1
ATOM 1350 C CA . ALA A 1 177 ? 2.472 -0.542 2.243 1.00 98.62 177 ALA A CA 1
ATOM 1351 C C . ALA A 1 177 ? 1.538 -1.764 2.249 1.00 98.62 177 ALA A C 1
ATOM 1353 O O . ALA A 1 177 ? 0.779 -1.968 3.202 1.00 98.62 177 ALA A O 1
ATOM 1354 N N . HIS A 1 178 ? 1.625 -2.610 1.218 1.00 98.62 178 HIS A N 1
ATOM 1355 C CA . HIS A 1 178 ? 0.847 -3.846 1.120 1.00 98.62 178 HIS A CA 1
ATOM 1356 C C . HIS A 1 178 ? 1.193 -4.844 2.233 1.00 98.62 178 HIS A C 1
ATOM 1358 O O . HIS A 1 178 ? 0.297 -5.383 2.892 1.00 98.62 178 HIS A O 1
ATOM 1364 N N . ALA A 1 179 ? 2.484 -5.057 2.497 1.00 98.50 179 ALA A N 1
ATOM 1365 C CA . ALA A 1 179 ? 2.952 -5.956 3.548 1.00 98.50 179 ALA A CA 1
ATOM 1366 C C . ALA A 1 179 ? 2.497 -5.495 4.943 1.00 98.50 179 ALA A C 1
ATOM 1368 O O . ALA A 1 179 ? 1.967 -6.295 5.720 1.00 98.50 179 ALA A O 1
ATOM 1369 N N . ILE A 1 180 ? 2.628 -4.197 5.243 1.00 98.50 180 ILE A N 1
ATOM 1370 C CA . ILE A 1 180 ? 2.183 -3.611 6.516 1.00 98.50 180 ILE A CA 1
ATOM 1371 C C . ILE A 1 180 ? 0.672 -3.777 6.697 1.00 98.50 180 ILE A C 1
ATOM 1373 O O . ILE A 1 180 ? 0.222 -4.174 7.774 1.00 98.50 180 ILE A O 1
ATOM 1377 N N . THR A 1 181 ? -0.127 -3.513 5.662 1.00 98.38 181 THR A N 1
ATOM 1378 C CA . THR A 1 181 ? -1.583 -3.691 5.742 1.00 98.38 181 THR A CA 1
ATOM 1379 C C . THR A 1 181 ? -1.980 -5.147 5.899 1.00 98.38 181 THR A C 1
ATOM 1381 O O . THR A 1 181 ? -2.854 -5.451 6.712 1.00 98.38 181 THR A O 1
ATOM 1384 N N . THR A 1 182 ? -1.311 -6.059 5.196 1.00 98.50 182 THR A N 1
ATOM 1385 C CA . THR A 1 182 ? -1.544 -7.498 5.348 1.00 98.50 182 THR A CA 1
ATOM 1386 C C . THR A 1 182 ? -1.285 -7.926 6.793 1.00 98.50 182 THR A C 1
ATOM 1388 O O . THR A 1 182 ? -2.154 -8.527 7.426 1.00 98.50 182 THR A O 1
ATOM 1391 N N . PHE A 1 183 ? -0.151 -7.519 7.371 1.00 98.19 183 PHE A N 1
ATOM 1392 C CA . PHE A 1 183 ? 0.140 -7.719 8.793 1.00 98.19 183 PHE A CA 1
ATOM 1393 C C . PHE A 1 183 ? -0.918 -7.080 9.712 1.00 98.19 183 PHE A C 1
ATOM 1395 O O . PHE A 1 183 ? -1.308 -7.665 10.725 1.00 98.19 183 PHE A O 1
ATOM 1402 N N . GLY A 1 184 ? -1.432 -5.904 9.346 1.00 97.94 184 GLY A N 1
ATOM 1403 C CA . GLY A 1 184 ? -2.534 -5.244 10.038 1.00 97.94 184 GLY A CA 1
ATOM 1404 C C . GLY A 1 184 ? -3.802 -6.100 10.099 1.00 97.94 184 GLY A C 1
ATOM 1405 O O . GLY A 1 184 ? -4.377 -6.246 11.178 1.00 97.94 184 GLY A O 1
ATOM 1406 N N . PHE A 1 185 ? -4.194 -6.743 8.993 1.00 98.31 185 PHE A N 1
ATOM 1407 C CA . PHE A 1 185 ? -5.330 -7.673 8.969 1.00 98.31 185 PHE A CA 1
ATOM 1408 C C . PHE A 1 185 ? -5.098 -8.917 9.831 1.00 98.31 185 PHE A C 1
ATOM 1410 O O . PHE A 1 185 ? -6.003 -9.308 10.568 1.00 98.31 185 PHE A O 1
ATOM 1417 N N . PHE A 1 186 ? -3.886 -9.485 9.833 1.00 97.62 186 PHE A N 1
ATOM 1418 C CA . PHE A 1 186 ? -3.538 -10.564 10.767 1.00 97.62 186 PHE A CA 1
ATOM 1419 C C . PHE A 1 186 ? -3.676 -10.120 12.230 1.00 97.62 186 PHE A C 1
ATOM 1421 O O . PHE A 1 186 ? -4.201 -10.860 13.061 1.00 97.62 186 PHE A O 1
ATOM 1428 N N . ARG A 1 187 ? -3.238 -8.904 12.582 1.00 96.00 187 ARG A N 1
ATOM 1429 C CA . ARG A 1 187 ? -3.423 -8.380 13.947 1.00 96.00 187 ARG A CA 1
ATOM 1430 C C . ARG A 1 187 ? -4.885 -8.094 14.281 1.00 96.00 187 ARG A C 1
ATOM 1432 O O . ARG A 1 187 ? -5.267 -8.312 15.428 1.00 96.00 187 ARG A O 1
ATOM 1439 N N . LEU A 1 188 ? -5.687 -7.622 13.325 1.00 96.06 188 LEU A N 1
ATOM 1440 C CA . LEU A 1 188 ? -7.122 -7.397 13.522 1.00 96.06 188 LEU A CA 1
ATOM 1441 C C . LEU A 1 188 ? -7.863 -8.704 13.792 1.00 96.06 188 LEU A C 1
ATOM 1443 O O . LEU A 1 188 ? -8.653 -8.753 14.728 1.00 96.06 188 LEU A O 1
ATOM 1447 N N . GLU A 1 189 ? -7.579 -9.758 13.027 1.00 95.31 189 GLU A N 1
ATOM 1448 C CA . GLU A 1 189 ? -8.174 -11.078 13.248 1.00 95.31 189 GLU A CA 1
ATOM 1449 C C . GLU A 1 189 ? -7.808 -11.625 14.628 1.00 95.31 189 GLU A C 1
ATOM 1451 O O . GLU A 1 189 ? -8.694 -11.934 15.419 1.00 95.31 189 GLU A O 1
ATOM 1456 N N . ASN A 1 190 ? -6.517 -11.618 14.978 1.00 94.19 190 ASN A N 1
ATOM 1457 C CA . ASN A 1 190 ? -6.061 -12.038 16.304 1.00 94.19 190 ASN A CA 1
ATOM 1458 C C . ASN A 1 190 ? -6.718 -11.223 17.434 1.00 94.19 190 ASN A C 1
ATOM 1460 O O . ASN A 1 190 ? -7.022 -11.757 18.500 1.00 94.19 190 ASN A O 1
ATOM 1464 N N . MET A 1 191 ? -6.938 -9.920 17.229 1.00 92.94 191 MET A N 1
ATOM 1465 C CA . MET A 1 191 ? -7.624 -9.057 18.195 1.00 92.94 191 MET A CA 1
ATOM 1466 C C . MET A 1 191 ? -9.122 -9.357 18.291 1.00 92.94 191 MET A C 1
ATOM 1468 O O . MET A 1 191 ? -9.687 -9.176 19.364 1.00 92.94 191 MET A O 1
ATOM 1472 N N . PHE A 1 192 ? -9.753 -9.773 17.193 1.00 90.75 192 PHE A N 1
ATOM 1473 C CA . PHE A 1 192 ? -11.162 -10.153 17.158 1.00 90.75 192 PHE A CA 1
ATOM 1474 C C . PHE A 1 192 ? -11.398 -11.509 17.838 1.00 90.75 192 PHE A C 1
ATOM 1476 O O . PHE A 1 192 ? -12.352 -11.664 18.591 1.00 90.75 192 PHE A O 1
ATOM 1483 N N . GLU A 1 193 ? -10.520 -12.482 17.589 1.00 89.81 193 GLU A N 1
ATOM 1484 C CA . GLU A 1 193 ? -10.606 -13.830 18.165 1.00 89.81 193 GLU A CA 1
ATOM 1485 C C . GLU A 1 193 ? -10.179 -13.876 19.636 1.00 89.81 193 GLU A C 1
ATOM 1487 O O . GLU A 1 193 ? -10.683 -14.680 20.422 1.00 89.81 193 GLU A O 1
ATOM 1492 N N . SER A 1 194 ? -9.255 -13.001 20.034 1.00 84.69 194 SER A N 1
ATOM 1493 C CA . SER A 1 194 ? -8.958 -12.769 21.445 1.00 84.69 194 SER A CA 1
ATOM 1494 C C . SER A 1 194 ? -9.980 -11.806 22.058 1.00 84.69 194 SER A C 1
ATOM 1496 O O . SER A 1 194 ? -10.579 -10.985 21.373 1.00 84.69 194 SER A O 1
ATOM 1498 N N . ASN A 1 195 ? -10.134 -11.801 23.385 1.00 75.25 195 ASN A N 1
ATOM 1499 C CA . ASN A 1 195 ? -10.971 -10.813 24.093 1.00 75.25 195 ASN A CA 1
ATOM 1500 C C . ASN A 1 195 ? -10.460 -9.347 23.966 1.00 75.25 195 ASN A C 1
ATOM 1502 O O . ASN A 1 195 ? -10.877 -8.466 24.718 1.00 75.25 195 ASN A O 1
ATOM 1506 N N . GLY A 1 196 ? -9.540 -9.061 23.037 1.00 77.00 196 GLY A N 1
ATOM 1507 C CA . GLY A 1 196 ? -8.936 -7.753 22.801 1.00 77.00 196 GLY A CA 1
ATOM 1508 C C . GLY A 1 196 ? -9.815 -6.774 22.018 1.00 77.00 196 GLY A C 1
ATOM 1509 O O . GLY A 1 196 ? -9.579 -5.572 22.114 1.00 77.00 196 GLY A O 1
ATOM 1510 N N . TRP A 1 197 ? -10.842 -7.241 21.297 1.00 86.06 197 TRP A N 1
ATOM 1511 C CA . TRP A 1 197 ? -11.638 -6.410 20.377 1.00 86.06 197 TRP A CA 1
ATOM 1512 C C . TRP A 1 197 ? -12.289 -5.181 21.020 1.00 86.06 197 TRP A C 1
ATOM 1514 O O . TRP A 1 197 ? -12.240 -4.082 20.465 1.00 86.06 197 TRP A O 1
ATOM 1524 N N . ASN A 1 198 ? -12.875 -5.369 22.204 1.00 77.69 198 ASN A N 1
ATOM 1525 C CA . ASN A 1 198 ? -13.559 -4.324 22.972 1.00 77.69 198 ASN A CA 1
ATOM 1526 C C . ASN A 1 198 ? -12.720 -3.804 24.146 1.00 77.69 198 ASN A C 1
ATOM 1528 O O . ASN A 1 198 ? -13.211 -3.033 24.969 1.00 77.69 198 ASN A O 1
ATOM 1532 N N . THR A 1 199 ? -11.453 -4.217 24.245 1.00 65.12 199 THR A N 1
ATOM 1533 C CA . THR A 1 199 ? -10.593 -3.777 25.340 1.00 65.12 199 THR A CA 1
ATOM 1534 C C . THR A 1 199 ? -10.155 -2.333 25.093 1.00 65.12 199 THR A C 1
ATOM 1536 O O . THR A 1 199 ? -9.372 -2.030 24.195 1.00 65.12 199 THR A O 1
ATOM 1539 N N . THR A 1 200 ? -10.673 -1.421 25.913 1.00 55.53 200 THR A N 1
ATOM 1540 C CA . THR A 1 200 ? -10.363 0.017 25.897 1.00 55.53 200 THR A CA 1
ATOM 1541 C C . THR A 1 200 ? -9.004 0.361 26.505 1.00 55.53 200 THR A C 1
ATOM 1543 O O . THR A 1 200 ? -8.578 1.509 26.421 1.00 55.53 200 THR A O 1
ATOM 1546 N N . LYS A 1 201 ? -8.294 -0.608 27.093 1.00 47.25 201 LYS A N 1
ATOM 1547 C CA . LYS A 1 201 ? -6.966 -0.404 27.683 1.00 47.25 201 LYS A CA 1
ATOM 1548 C C . LYS A 1 201 ? -5.869 -0.903 26.742 1.00 47.25 201 LYS A C 1
ATOM 1550 O O . LYS A 1 201 ? -5.978 -1.993 26.183 1.00 47.25 201 LYS A O 1
ATOM 1555 N N . ALA A 1 202 ? -4.807 -0.107 26.584 1.00 46.34 202 ALA A N 1
ATOM 1556 C CA . ALA A 1 202 ? -3.548 -0.573 26.006 1.00 46.34 202 ALA A CA 1
ATOM 1557 C C . ALA A 1 202 ? -3.144 -1.888 26.692 1.00 46.34 202 ALA A C 1
ATOM 1559 O O . ALA A 1 202 ? -3.306 -2.025 27.908 1.00 46.34 202 ALA A O 1
ATOM 1560 N N . ALA A 1 203 ? -2.718 -2.873 25.898 1.00 41.62 203 ALA A N 1
ATOM 1561 C CA . ALA A 1 203 ? -2.402 -4.204 26.398 1.00 41.62 203 ALA A CA 1
ATOM 1562 C C . ALA A 1 203 ? -1.430 -4.089 27.586 1.00 41.62 203 ALA A C 1
ATOM 1564 O O . ALA A 1 203 ? -0.389 -3.447 27.437 1.00 41.62 203 ALA A O 1
ATOM 1565 N N . PRO A 1 204 ? -1.736 -4.677 28.754 1.00 41.66 204 PRO A N 1
ATOM 1566 C CA . PRO A 1 204 ? -0.796 -4.662 29.857 1.00 41.66 204 PRO A CA 1
ATOM 1567 C C . PRO A 1 204 ? 0.442 -5.458 29.438 1.00 41.66 204 PRO A C 1
ATOM 1569 O O . PRO A 1 204 ? 0.384 -6.662 29.180 1.00 41.66 204 PRO A O 1
ATOM 1572 N N . THR A 1 205 ? 1.576 -4.772 29.357 1.00 50.88 205 THR A N 1
ATOM 1573 C CA . THR A 1 205 ? 2.902 -5.380 29.321 1.00 50.88 205 THR A CA 1
ATOM 1574 C C . THR A 1 205 ? 3.126 -6.088 30.654 1.00 50.88 205 THR A C 1
ATOM 1576 O O . THR A 1 205 ? 3.527 -5.488 31.644 1.00 50.88 205 THR A O 1
ATOM 1579 N N . GLY A 1 206 ? 2.823 -7.385 30.726 1.00 41.28 206 GLY A N 1
ATOM 1580 C CA . GLY A 1 206 ? 3.030 -8.116 31.971 1.00 41.28 206 GLY A CA 1
ATOM 1581 C C . GLY A 1 206 ? 2.607 -9.572 31.926 1.00 41.28 206 GLY A C 1
ATOM 1582 O O . GLY A 1 206 ? 1.426 -9.871 32.018 1.00 41.28 206 GLY A O 1
ATO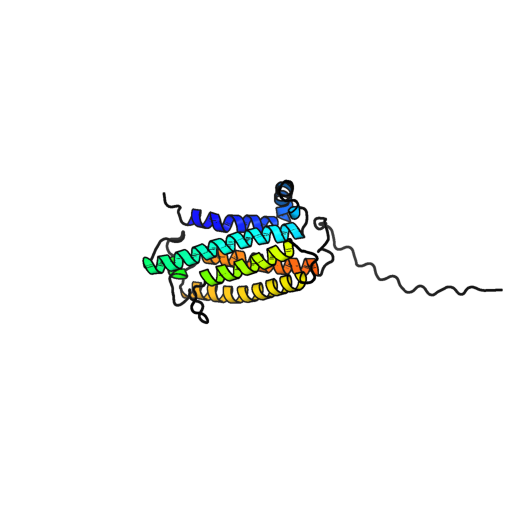M 1583 N N . LYS A 1 207 ? 3.617 -10.444 31.814 1.00 40.25 207 LYS A N 1
ATOM 1584 C CA . LYS A 1 207 ? 3.692 -11.859 32.227 1.00 40.25 207 LYS A CA 1
ATOM 1585 C C . LYS A 1 207 ? 2.399 -12.679 32.111 1.00 40.25 207 LYS A C 1
ATOM 1587 O O . LYS A 1 207 ? 1.479 -12.534 32.905 1.00 40.25 207 LYS A O 1
ATOM 1592 N N . ARG A 1 208 ? 2.433 -13.654 31.194 1.00 46.25 208 ARG A N 1
ATOM 1593 C CA . ARG A 1 208 ? 1.551 -14.830 31.089 1.00 46.25 208 ARG A CA 1
ATOM 1594 C C . ARG A 1 208 ? 1.201 -15.375 32.486 1.00 46.25 208 ARG A C 1
ATOM 1596 O O . ARG A 1 208 ? 1.938 -16.191 33.031 1.00 46.25 208 ARG A O 1
ATOM 1603 N N . GLN A 1 209 ? 0.101 -14.907 33.076 1.00 42.75 209 GLN A N 1
ATOM 1604 C CA . GLN A 1 209 ? -0.422 -15.480 34.310 1.00 42.75 209 GLN A CA 1
ATOM 1605 C C . GLN A 1 209 ? -1.012 -16.844 33.971 1.00 42.75 209 GLN A C 1
ATOM 1607 O O . GLN A 1 209 ? -1.789 -16.999 33.026 1.00 42.75 209 GLN A O 1
ATOM 1612 N N . ALA A 1 210 ? -0.546 -17.843 34.713 1.00 45.12 210 ALA A N 1
ATOM 1613 C CA . ALA A 1 210 ? -0.897 -19.237 34.550 1.00 45.12 210 ALA A CA 1
ATOM 1614 C C . ALA A 1 210 ? -2.420 -19.425 34.495 1.00 45.12 210 ALA A C 1
ATOM 1616 O O . ALA A 1 210 ? -3.167 -18.863 35.299 1.00 45.12 210 ALA A O 1
ATOM 1617 N N . ARG A 1 211 ? -2.870 -20.249 33.541 1.00 48.81 211 ARG A N 1
ATOM 1618 C CA . ARG A 1 211 ? -4.242 -20.762 33.484 1.00 48.81 211 ARG A CA 1
ATOM 1619 C C . ARG A 1 211 ? -4.595 -21.359 34.849 1.00 48.81 211 ARG A C 1
ATOM 1621 O O . ARG A 1 211 ? -4.030 -22.376 35.239 1.00 48.81 211 ARG A O 1
ATOM 1628 N N . ARG A 1 212 ? -5.542 -20.740 35.553 1.00 47.62 212 ARG A N 1
ATOM 1629 C CA . ARG A 1 212 ? -6.186 -21.326 36.733 1.00 47.62 212 ARG A CA 1
ATOM 1630 C C . ARG A 1 212 ? -6.953 -22.580 36.276 1.00 47.62 212 ARG A C 1
ATOM 1632 O O . ARG A 1 212 ? -7.740 -22.462 35.332 1.00 47.62 212 ARG A O 1
ATOM 1639 N N . PRO A 1 213 ? -6.737 -23.764 36.874 1.00 44.00 213 PRO A N 1
ATOM 1640 C CA . PRO A 1 213 ? -7.495 -24.949 36.501 1.00 44.00 213 PRO A CA 1
ATOM 1641 C C . PRO A 1 213 ? -8.972 -24.752 36.862 1.00 44.00 213 PRO A C 1
ATOM 1643 O O . PRO A 1 213 ? -9.307 -24.129 37.874 1.00 44.00 213 PRO A O 1
ATOM 1646 N N . LYS A 1 214 ? -9.849 -25.237 35.975 1.00 47.38 214 LYS A N 1
ATOM 1647 C CA . LYS A 1 214 ? -11.308 -25.203 36.117 1.00 47.38 214 LYS A CA 1
ATOM 1648 C C . LYS A 1 214 ? -11.701 -25.766 37.485 1.00 47.38 214 LYS A C 1
ATOM 1650 O O . LYS A 1 214 ? -11.285 -26.867 37.835 1.00 47.38 214 LYS A O 1
ATOM 1655 N N . ARG A 1 215 ? -12.502 -25.001 38.235 1.00 46.62 215 ARG A N 1
ATOM 1656 C CA . ARG A 1 215 ? -13.174 -25.465 39.455 1.00 46.62 215 ARG A CA 1
ATOM 1657 C C . ARG A 1 215 ? -13.904 -26.773 39.144 1.00 46.62 215 ARG A C 1
ATOM 1659 O O . ARG A 1 215 ? -14.703 -26.817 38.210 1.00 46.62 215 ARG A O 1
ATOM 1666 N N . GLY A 1 216 ? -13.561 -27.815 39.896 1.00 49.75 216 GLY A N 1
ATOM 1667 C CA . GLY A 1 216 ? -14.217 -29.112 39.851 1.00 49.75 216 GLY A CA 1
ATOM 1668 C C . GLY A 1 216 ? -15.669 -29.026 40.314 1.00 49.75 216 GLY A C 1
ATOM 1669 O O . GLY A 1 216 ? -16.065 -28.096 41.018 1.00 49.75 216 GLY A O 1
ATOM 1670 N N . PHE A 1 217 ? -16.444 -30.006 39.867 1.00 58.56 217 PHE A N 1
ATOM 1671 C CA . PHE A 1 217 ? -17.815 -30.274 40.279 1.00 58.56 217 PHE A CA 1
ATOM 1672 C C . PHE A 1 217 ? -17.901 -30.405 41.810 1.00 58.56 217 PHE A C 1
ATOM 1674 O O . PHE A 1 217 ? -17.157 -31.186 42.401 1.00 58.56 217 PHE A O 1
ATOM 1681 N N . VAL A 1 218 ? -18.787 -29.628 42.438 1.00 63.81 218 VAL A N 1
ATOM 1682 C CA . VAL A 1 218 ? -19.125 -29.743 43.864 1.00 63.81 218 VAL A CA 1
ATOM 1683 C C . VAL A 1 218 ? -20.424 -30.548 43.943 1.00 63.81 218 VAL A C 1
ATOM 1685 O O . VAL A 1 218 ? -21.443 -30.046 43.464 1.00 63.81 218 VAL A O 1
ATOM 1688 N N . PRO A 1 219 ? -20.419 -31.785 44.468 1.00 55.03 219 PRO A N 1
ATOM 1689 C CA . PRO A 1 219 ? -21.652 -32.541 44.645 1.00 55.03 219 PRO A CA 1
ATOM 1690 C C . PRO A 1 219 ? -22.523 -31.897 45.742 1.00 55.03 219 PRO A C 1
ATOM 1692 O O . PRO A 1 219 ? -21.977 -31.365 46.713 1.00 55.03 219 PRO A O 1
ATOM 1695 N N . PRO A 1 220 ? -23.860 -31.917 45.599 1.00 62.16 220 PRO A N 1
ATOM 1696 C CA . PRO A 1 220 ? -24.763 -31.382 46.609 1.00 62.16 220 PRO A CA 1
ATOM 1697 C C . PRO A 1 220 ? -24.739 -32.237 47.882 1.00 62.16 220 PRO A C 1
ATOM 1699 O O . PRO A 1 220 ? -24.681 -33.465 47.824 1.00 62.16 220 PRO A O 1
ATOM 1702 N N . ILE A 1 221 ? -24.784 -31.559 49.028 1.00 63.75 221 ILE A N 1
ATOM 1703 C CA . ILE A 1 221 ? -24.933 -32.166 50.352 1.00 63.75 221 ILE A CA 1
ATOM 1704 C C . ILE A 1 221 ? -26.395 -32.629 50.475 1.00 63.75 221 ILE A C 1
ATOM 1706 O O . ILE A 1 221 ? -27.282 -31.813 50.212 1.00 63.75 221 ILE A O 1
ATOM 1710 N N . PRO A 1 222 ? -26.677 -33.892 50.844 1.00 54.38 222 PRO A N 1
ATOM 1711 C CA . PRO A 1 222 ? -28.037 -34.321 51.146 1.00 54.38 222 PRO A CA 1
ATOM 1712 C C . PRO A 1 222 ? -28.540 -33.571 52.382 1.00 54.38 222 PRO A C 1
ATOM 1714 O O . PRO A 1 222 ? -27.867 -33.561 53.411 1.00 54.38 222 PRO A O 1
ATOM 1717 N N . SER A 1 223 ? -29.703 -32.935 52.281 1.00 58.44 223 SER A N 1
ATOM 1718 C CA . SER A 1 223 ? -30.451 -32.492 53.453 1.00 58.44 223 SER A CA 1
ATOM 1719 C C . SER A 1 223 ? -30.999 -33.730 54.159 1.00 58.44 223 SER A C 1
ATOM 1721 O O . SER A 1 223 ? -31.824 -34.443 53.590 1.00 58.44 223 SER A O 1
ATOM 1723 N N . GLU A 1 224 ? -30.522 -33.999 55.371 1.00 51.16 224 GLU A N 1
ATOM 1724 C CA . GLU A 1 224 ? -31.243 -34.852 56.312 1.00 51.16 224 GLU A CA 1
ATOM 1725 C C . GLU A 1 224 ? -32.490 -34.069 56.752 1.00 51.16 224 GLU A C 1
ATOM 1727 O O . GLU A 1 224 ? -32.387 -33.063 57.454 1.00 51.16 224 GLU A O 1
ATOM 1732 N N . GLU A 1 225 ? -33.648 -34.472 56.231 1.00 51.31 225 GLU A N 1
ATOM 1733 C CA . GLU A 1 225 ? -34.954 -34.148 56.806 1.00 51.31 225 GLU A CA 1
ATOM 1734 C C . GLU A 1 225 ? -35.290 -35.225 57.853 1.00 51.31 225 GLU A C 1
ATOM 1736 O O . GLU A 1 225 ? -34.952 -36.397 57.661 1.00 51.31 225 GLU A O 1
ATOM 1741 N N . GLU A 1 226 ? -35.881 -34.773 58.963 1.00 43.50 226 GLU A N 1
ATOM 1742 C CA . GLU A 1 226 ? -36.329 -35.537 60.143 1.00 43.50 226 GLU A CA 1
ATOM 1743 C C . GLU A 1 226 ? -37.224 -36.749 59.838 1.00 43.50 226 GLU A C 1
ATOM 1745 O O . GLU A 1 226 ? -38.064 -36.675 58.910 1.00 43.50 226 GLU A O 1
#

Sequence (226 aa):
MALDANTQLLFHITPIVIGFIIMMPFGEALAAKLATKFPSLTTARGRLLGGMKLVMLGGFTVSVHTFWIHNKAKELGAGEFCSGESLFDCSSVIGNDAWNTMPVIGLPWGVIGMIAFAVFMWLIISISKEPNATWVVQHIKIGKVMGILGLVMMLYLFYAEFSIGKLCQYCTVAHLAHAITTFGFFRLENMFESNGWNTTKAAPTGKRQARRPKRGFVPPIPSEEE